Protein 3DEP (pdb70)

Structure (mmCIF, N/CA/C/O backbone):
data_3DEP
#
_entry.id   3DEP
#
_cell.length_a   66.473
_cell.length_b   66.473
_cell.length_c   219.703
_cell.angle_alpha   90.000
_cell.angle_beta   90.000
_cell.angle_gamma   120.000
#
_symmetry.space_group_name_H-M   'P 61 2 2'
#
loop_
_entity.id
_entity.type
_entity.pdbx_description
1 polymer 'Signal recognition particle 43 kDa protein'
2 polymer YPGGSFDPLGLA
3 non-polymer 'CHLORIDE ION'
4 water water
#
loop_
_atom_site.group_PDB
_atom_site.id
_atom_site.type_symbol
_atom_site.label_atom_id
_atom_site.label_alt_id
_atom_site.label_comp_id
_atom_site.label_asym_id
_atom_site.label_entity_id
_atom_site.label_seq_id
_atom_site.pdbx_PDB_ins_code
_atom_site.Cartn_x
_atom_site.Cartn_y
_atom_site.Cartn_z
_atom_site.occupancy
_atom_site.B_iso_or_equiv
_atom_site.auth_seq_id
_atom_site.auth_comp_id
_atom_site.auth_asym_id
_atom_site.auth_atom_id
_atom_site.pdbx_PDB_model_num
ATOM 1 N N . GLU A 1 1 ? -4.469 56.113 -8.281 1.00 80.58 85 GLU A N 1
ATOM 2 C CA . GLU A 1 1 ? -5.080 55.698 -9.591 1.00 80.62 85 GLU A CA 1
ATOM 3 C C . GLU A 1 1 ? -6.058 54.522 -9.471 1.00 79.76 85 GLU A C 1
ATOM 4 O O . GLU A 1 1 ? -6.690 54.147 -10.468 1.00 79.97 85 GLU A O 1
ATOM 10 N N . VAL A 1 2 ? -6.185 53.923 -8.287 1.00 78.38 86 VAL A N 1
ATOM 11 C CA . VAL A 1 2 ? -7.205 52.885 -8.145 1.00 77.29 86 VAL A CA 1
ATOM 12 C C . VAL A 1 2 ? -8.550 53.522 -7.879 1.00 76.41 86 VAL A C 1
ATOM 13 O O . VAL A 1 2 ? -8.777 54.107 -6.817 1.00 75.93 86 VAL A O 1
ATOM 17 N N . ASN A 1 3 ? -9.423 53.389 -8.874 1.00 75.65 87 ASN A N 1
ATOM 18 C CA . ASN A 1 3 ? -10.799 53.866 -8.817 1.00 75.04 87 ASN A CA 1
ATOM 19 C C . ASN A 1 3 ? -11.735 52.813 -8.200 1.00 74.20 87 ASN A C 1
ATOM 20 O O . ASN A 1 3 ? -12.274 53.033 -7.115 1.00 74.14 87 ASN A O 1
ATOM 25 N N . LYS A 1 4 ? -11.930 51.687 -8.890 1.00 73.43 88 LYS A N 1
ATOM 26 C CA . LYS A 1 4 ? -12.518 50.479 -8.271 1.00 72.36 88 LYS A CA 1
ATOM 27 C C . LYS A 1 4 ? -12.252 49.148 -8.987 1.00 71.67 88 LYS A C 1
ATOM 28 O O . LYS A 1 4 ? -11.811 49.094 -10.141 1.00 71.03 88 LYS A O 1
ATOM 34 N N . ILE A 1 5 ? -12.511 48.074 -8.244 1.00 71.43 89 ILE A N 1
ATOM 35 C CA . ILE A 1 5 ? -12.488 46.706 -8.756 1.00 70.63 89 ILE A CA 1
ATOM 36 C C . ILE A 1 5 ? -13.706 46.515 -9.628 1.00 69.91 89 ILE A C 1
ATOM 37 O O . ILE A 1 5 ? -14.823 46.667 -9.152 1.00 69.50 89 ILE A O 1
ATOM 42 N N . ILE A 1 6 ? -13.488 46.197 -10.896 1.00 69.58 90 ILE A N 1
ATOM 43 C CA . ILE A 1 6 ? -14.594 45.913 -11.806 1.00 69.91 90 ILE A CA 1
ATOM 44 C C . ILE A 1 6 ? -14.565 44.497 -12.384 1.00 69.66 90 ILE A C 1
ATOM 45 O O . ILE A 1 6 ? -15.107 44.243 -13.465 1.00 69.86 90 ILE A O 1
ATOM 50 N N . GLY A 1 7 ? -13.932 43.579 -11.664 1.00 69.46 91 GLY A N 1
ATOM 51 C CA . GLY A 1 7 ? -13.856 42.184 -12.089 1.00 69.06 91 GLY A CA 1
ATOM 52 C C . GLY A 1 7 ? -12.923 41.379 -11.210 1.00 68.67 91 GLY A C 1
ATOM 53 O O . GLY A 1 7 ? -12.134 41.948 -10.441 1.00 68.29 91 GLY A O 1
ATOM 54 N N . SER A 1 8 ? -13.021 40.054 -11.322 1.00 68.44 92 SER A N 1
ATOM 55 C CA . SER A 1 8 ? -12.131 39.141 -10.588 1.00 68.12 92 SER A CA 1
ATOM 56 C C . SER A 1 8 ? -11.939 37.787 -11.266 1.00 67.97 92 SER A C 1
ATOM 57 O O . SER A 1 8 ? -12.755 37.327 -12.062 1.00 67.67 92 SER A O 1
ATOM 60 N N . ARG A 1 9 ? -10.823 37.169 -10.943 1.00 68.16 93 ARG A N 1
ATOM 61 C CA . ARG A 1 9 ? -10.564 35.806 -11.332 1.00 68.90 93 ARG A CA 1
ATOM 62 C C . ARG A 1 9 ? -9.622 35.167 -10.303 1.00 69.87 93 ARG A C 1
ATOM 63 O O . ARG A 1 9 ? -8.913 35.868 -9.578 1.00 70.46 93 ARG A O 1
ATOM 71 N N . THR A 1 10 ? -9.628 33.842 -10.223 1.00 70.52 94 THR A N 1
ATOM 72 C CA . THR A 1 10 ? -8.744 33.126 -9.305 1.00 71.14 94 THR A CA 1
ATOM 73 C C . THR A 1 10 ? -7.380 32.942 -9.969 1.00 71.62 94 THR A C 1
ATOM 74 O O . THR A 1 10 ? -7.309 32.823 -11.189 1.00 71.43 94 THR A O 1
ATOM 78 N N . ALA A 1 11 ? -6.309 32.937 -9.174 1.00 72.62 95 ALA A N 1
ATOM 79 C CA . ALA A 1 11 ? -4.970 32.576 -9.669 1.00 73.78 95 ALA A CA 1
ATOM 80 C C . ALA A 1 11 ? -4.301 31.460 -8.816 1.00 74.66 95 ALA A C 1
ATOM 81 O O . ALA A 1 11 ? -4.569 31.321 -7.607 1.00 74.84 95 ALA A O 1
ATOM 83 N N . GLY A 1 12 ? -3.457 30.656 -9.466 1.00 75.35 96 GLY A N 1
ATOM 84 C CA . GLY A 1 12 ? -2.684 29.591 -8.808 1.00 75.87 96 GLY A CA 1
ATOM 85 C C . GLY A 1 12 ? -3.471 28.619 -7.930 1.00 76.37 96 GLY A C 1
ATOM 86 O O . GLY A 1 12 ? -3.637 27.429 -8.282 1.00 76.29 96 GLY A O 1
ATOM 87 N N . GLU A 1 13 ? -3.942 29.128 -6.784 1.00 75.94 97 GLU A N 1
ATOM 88 C CA . GLU A 1 13 ? -4.556 28.309 -5.756 1.00 75.82 97 GLU A CA 1
ATOM 89 C C . GLU A 1 13 ? -4.838 29.149 -4.527 1.00 75.20 97 GLU A C 1
ATOM 90 O O . GLU A 1 13 ? -3.899 29.593 -3.855 1.00 75.58 97 GLU A O 1
ATOM 96 N N . GLY A 1 14 ? -6.121 29.355 -4.221 1.00 74.29 98 GLY A N 1
ATOM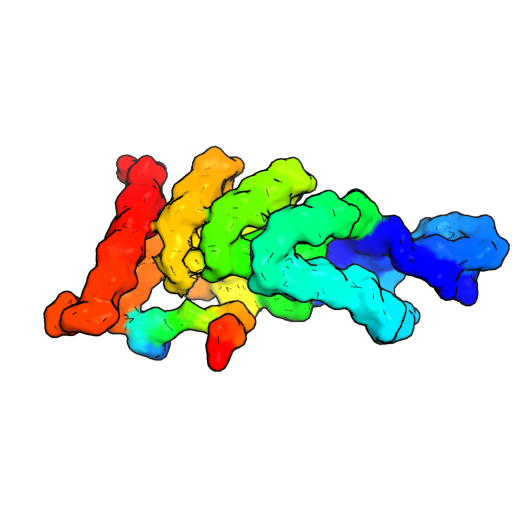 97 C CA . GLY A 1 14 ? -6.546 30.092 -3.013 1.00 72.83 98 GLY A CA 1
ATOM 98 C C . GLY A 1 14 ? -6.173 31.565 -3.013 1.00 71.91 98 GLY A C 1
ATOM 99 O O . GLY A 1 14 ? -6.036 32.184 -1.949 1.00 71.28 98 GLY A O 1
ATOM 100 N N . ALA A 1 15 ? -6.028 32.115 -4.220 1.00 71.14 99 ALA A N 1
ATOM 101 C CA . ALA A 1 15 ? -5.456 33.445 -4.437 1.00 70.59 99 ALA A CA 1
ATOM 102 C C . ALA A 1 15 ? -6.184 34.228 -5.548 1.00 70.17 99 ALA A C 1
ATOM 103 O O . ALA A 1 15 ? -6.152 33.840 -6.744 1.00 69.97 99 ALA A O 1
ATOM 105 N N . MET A 1 16 ? -6.826 35.331 -5.159 1.00 68.83 100 MET A N 1
ATOM 106 C CA . MET A 1 16 ? -7.595 36.114 -6.123 1.00 67.54 100 MET A CA 1
ATOM 107 C C . MET A 1 16 ? -6.722 37.098 -6.905 1.00 67.04 100 MET A C 1
ATOM 108 O O . MET A 1 16 ? -5.646 37.489 -6.461 1.00 66.87 100 MET A O 1
ATOM 113 N N . GLU A 1 17 ? -7.219 37.489 -8.074 1.00 66.40 101 GLU A N 1
ATOM 114 C CA . GLU A 1 17 ? -6.592 38.479 -8.934 1.00 65.85 101 GLU A CA 1
ATOM 115 C C . GLU A 1 17 ? -7.716 39.389 -9.496 1.00 65.91 101 GLU A C 1
ATOM 116 O O . GLU A 1 17 ? -8.711 38.900 -10.034 1.00 65.90 101 GLU A O 1
ATOM 122 N N . TYR A 1 18 ? -7.578 40.706 -9.360 1.00 65.83 102 TYR A N 1
ATOM 123 C CA . TYR A 1 18 ? -8.692 41.590 -9.704 1.00 65.60 102 TYR A CA 1
ATOM 124 C C . TYR A 1 18 ? -8.456 42.516 -10.879 1.00 65.94 102 TYR A C 1
ATOM 125 O O . TYR A 1 18 ? -7.342 42.977 -11.116 1.00 65.53 102 TYR A O 1
ATOM 134 N N . LEU A 1 19 ? -9.541 42.779 -11.599 1.00 66.91 103 LEU A N 1
ATOM 135 C CA . LEU A 1 19 ? -9.548 43.715 -12.717 1.00 68.19 103 LEU A CA 1
ATOM 136 C C . LEU A 1 19 ? -9.769 45.153 -12.226 1.00 68.90 103 LEU A C 1
ATOM 137 O O . LEU A 1 19 ? -10.752 45.467 -11.540 1.00 68.79 103 LEU A O 1
ATOM 142 N N . ILE A 1 20 ? -8.839 46.017 -12.596 1.00 69.95 104 ILE A N 1
ATOM 143 C CA . ILE A 1 20 ? -8.808 47.375 -12.081 1.00 71.31 104 ILE A CA 1
ATOM 144 C C . ILE A 1 20 ? -9.280 48.419 -13.097 1.00 71.98 104 ILE A C 1
ATOM 145 O O . ILE A 1 20 ? -8.750 48.498 -14.212 1.00 71.94 104 ILE A O 1
ATOM 150 N N . GLU A 1 21 ? -10.306 49.174 -12.703 1.00 72.94 105 GLU A N 1
ATOM 151 C CA . GLU A 1 21 ? -10.649 50.428 -13.366 1.00 74.30 105 GLU A CA 1
ATOM 152 C C . GLU A 1 21 ? -9.854 51.575 -12.727 1.00 74.92 105 GLU A C 1
ATOM 153 O O . GLU A 1 21 ? -10.021 51.886 -11.530 1.00 74.47 105 GLU A O 1
ATOM 159 N N . TRP A 1 22 ? -8.979 52.187 -13.525 1.00 75.97 106 TRP A N 1
ATOM 160 C CA . TRP A 1 22 ? -8.274 53.395 -13.095 1.00 77.19 106 TRP A CA 1
ATOM 161 C C . TRP A 1 22 ? -9.099 54.653 -13.374 1.00 77.98 106 TRP A C 1
ATOM 162 O O . TRP A 1 22 ? -9.799 54.734 -14.397 1.00 77.88 106 TRP A O 1
ATOM 173 N N . LYS A 1 23 ? -9.016 55.621 -12.456 1.00 79.16 107 LYS A N 1
ATOM 174 C CA . LYS A 1 23 ? -9.678 56.943 -12.619 1.00 80.11 107 LYS A CA 1
ATOM 175 C C . LYS A 1 23 ? -8.987 57.802 -13.682 1.00 80.80 107 LYS A C 1
ATOM 176 O O . LYS A 1 23 ? -9.639 58.297 -14.613 1.00 80.71 107 LYS A O 1
ATOM 182 N N . ASP A 1 24 ? -7.666 57.940 -13.539 1.00 81.77 108 ASP A N 1
ATOM 183 C CA . ASP A 1 24 ? -6.832 58.777 -14.408 1.00 82.97 108 ASP A CA 1
ATOM 184 C C . ASP A 1 24 ? -7.007 58.483 -15.907 1.00 82.98 108 ASP A C 1
ATOM 185 O O . ASP A 1 24 ? -6.585 59.281 -16.753 1.00 83.17 108 ASP A O 1
ATOM 190 N N . GLY A 1 25 ? -7.634 57.347 -16.231 1.00 82.74 109 GLY A N 1
ATOM 191 C CA . GLY A 1 25 ? -8.181 57.133 -17.576 1.00 82.09 109 GLY A CA 1
ATOM 192 C C . GLY A 1 25 ? -7.498 56.153 -18.511 1.00 81.60 109 GLY A C 1
ATOM 193 O O . GLY A 1 25 ? -7.847 56.107 -19.700 1.00 81.54 109 GLY A O 1
ATOM 194 N N . HIS A 1 26 ? -6.551 55.359 -17.986 1.00 81.08 110 HIS A N 1
ATOM 195 C CA . HIS A 1 26 ? -5.789 54.370 -18.799 1.00 80.26 110 HIS A CA 1
ATOM 196 C C . HIS A 1 26 ? -6.606 53.097 -19.096 1.00 78.90 110 HIS A C 1
ATOM 197 O O . HIS A 1 26 ? -7.847 53.103 -19.018 1.00 78.96 110 HIS A O 1
ATOM 204 N N . SER A 1 27 ? -5.920 52.007 -19.441 1.00 76.88 111 SER A N 1
ATOM 205 C CA . SER A 1 27 ? -6.610 50.729 -19.638 1.00 74.83 111 SER A CA 1
ATOM 206 C C . SER A 1 27 ? -6.845 50.015 -18.288 1.00 72.94 111 SER A C 1
ATOM 207 O O . SER A 1 27 ? -6.115 50.243 -17.317 1.00 72.34 111 SER A O 1
ATOM 210 N N . PRO A 1 28 ? -7.914 49.209 -18.201 1.00 71.07 112 PRO A N 1
ATOM 211 C CA . PRO A 1 28 ? -8.078 48.288 -17.060 1.00 69.64 112 PRO A CA 1
ATOM 212 C C . PRO A 1 28 ? -6.968 47.195 -16.937 1.00 68.20 112 PRO A C 1
ATOM 213 O O . PRO A 1 28 ? -6.639 46.524 -17.918 1.00 67.27 112 PRO A O 1
ATOM 217 N N . SER A 1 29 ? -6.404 47.046 -15.734 1.00 66.38 113 SER A N 1
ATOM 218 C CA . SER A 1 29 ? -5.406 46.009 -15.438 1.00 64.84 113 SER A CA 1
ATOM 219 C C . SER A 1 29 ? -5.939 44.820 -14.585 1.00 63.47 113 SER A C 1
ATOM 220 O O . SER A 1 29 ? -7.005 44.893 -13.980 1.00 63.40 113 SER A O 1
ATOM 223 N N . TRP A 1 30 ? -5.177 43.728 -14.535 1.00 61.40 114 TRP A N 1
ATOM 224 C CA . TRP A 1 30 ? -5.391 42.685 -13.540 1.00 59.41 114 TRP A CA 1
ATOM 225 C C . TRP A 1 30 ? -4.324 42.848 -12.463 1.00 59.92 114 TRP A C 1
ATOM 226 O O . TRP A 1 30 ? -3.157 43.025 -12.787 1.00 60.26 114 TRP A O 1
ATOM 237 N N . VAL A 1 31 ? -4.698 42.833 -11.185 1.00 60.32 115 VAL A N 1
ATOM 238 C CA . VAL A 1 31 ? -3.668 42.792 -10.131 1.00 60.78 115 VAL A CA 1
ATOM 239 C C . VAL A 1 31 ? -3.933 41.773 -9.022 1.00 60.64 115 VAL A C 1
ATOM 240 O O . VAL A 1 31 ? -5.077 41.601 -8.580 1.00 60.73 115 VAL A O 1
ATOM 244 N N . PRO A 1 32 ? -2.868 41.087 -8.595 1.00 60.44 116 PRO A N 1
ATOM 245 C CA . PRO A 1 32 ? -2.772 40.331 -7.368 1.00 60.52 116 PRO A CA 1
ATOM 246 C C . PRO A 1 32 ? -3.476 41.042 -6.229 1.00 60.64 116 PRO A C 1
ATOM 247 O O . PRO A 1 32 ? -3.179 42.201 -5.943 1.00 60.85 116 PRO A O 1
ATOM 251 N N . SER A 1 33 ? -4.377 40.327 -5.570 1.00 60.45 117 SER A N 1
ATOM 252 C CA . SER A 1 33 ? -5.210 40.890 -4.537 1.00 60.85 117 SER A CA 1
ATOM 253 C C . SER A 1 33 ? -4.397 41.617 -3.462 1.00 61.11 117 SER A C 1
ATOM 254 O O . SER A 1 33 ? -4.865 42.588 -2.849 1.00 61.00 117 SER A O 1
ATOM 257 N N . SER A 1 34 ? -3.178 41.155 -3.228 1.00 61.44 118 SER A N 1
ATOM 258 C CA . SER A 1 34 ? -2.392 41.728 -2.150 1.00 61.96 118 SER A CA 1
ATOM 259 C C . SER A 1 34 ? -1.796 43.088 -2.544 1.00 62.48 118 SER A C 1
ATOM 260 O O . SER A 1 34 ? -1.304 43.807 -1.668 1.00 62.52 118 SER A O 1
ATOM 263 N N . TYR A 1 35 ? -1.836 43.437 -3.842 1.00 62.89 119 TYR A N 1
ATOM 264 C CA . TYR A 1 35 ? -1.305 44.739 -4.314 1.00 63.33 119 TYR A CA 1
ATOM 265 C C . TYR A 1 35 ? -2.196 45.913 -3.934 1.00 64.44 119 TYR A C 1
ATOM 266 O O . TYR A 1 35 ? -1.731 47.058 -3.835 1.00 64.40 119 TYR A O 1
ATOM 275 N N . ILE A 1 36 ? -3.472 45.639 -3.710 1.00 65.35 120 ILE A N 1
ATOM 276 C CA . ILE A 1 36 ? -4.385 46.731 -3.455 1.00 66.68 120 ILE A CA 1
ATOM 277 C C . ILE A 1 36 ? -4.840 46.754 -2.011 1.00 67.69 120 ILE A C 1
ATOM 278 O O . ILE A 1 36 ? -4.618 45.796 -1.284 1.00 68.36 120 ILE A O 1
ATOM 283 N N . ALA A 1 37 ? -5.423 47.860 -1.571 1.00 68.77 121 ALA A N 1
ATOM 284 C CA . ALA A 1 37 ? -5.688 48.015 -0.147 1.00 69.51 121 ALA A CA 1
ATOM 285 C C . ALA A 1 37 ? -6.755 47.033 0.340 1.00 69.74 121 ALA A C 1
ATOM 286 O O . ALA A 1 37 ? -7.728 46.744 -0.364 1.00 69.88 121 ALA A O 1
ATOM 288 N N . ALA A 1 38 ? -6.540 46.529 1.551 1.00 70.00 122 ALA A N 1
ATOM 289 C CA . ALA A 1 38 ? -7.362 45.489 2.149 1.00 70.36 122 ALA A CA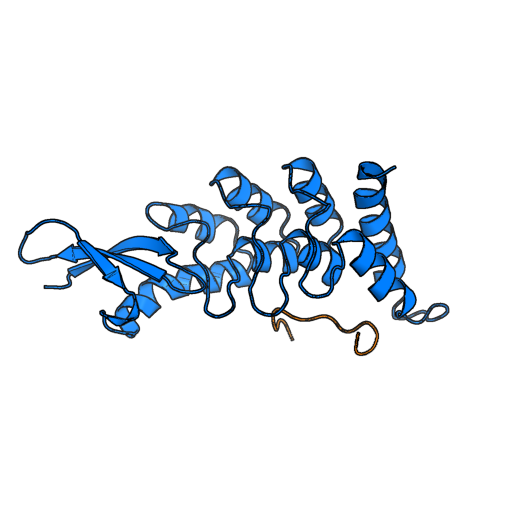 1
ATOM 290 C C . ALA A 1 38 ? -8.849 45.805 2.151 1.00 70.86 122 ALA A C 1
ATOM 291 O O . ALA A 1 38 ? -9.658 44.955 1.785 1.00 70.95 122 ALA A O 1
ATOM 293 N N . ASP A 1 39 ? -9.204 47.022 2.562 1.00 71.55 123 ASP A N 1
ATOM 294 C CA . ASP A 1 39 ? -10.614 47.405 2.715 1.00 72.18 123 ASP A CA 1
ATOM 295 C C . ASP A 1 39 ? -11.315 47.661 1.391 1.00 71.86 123 ASP A C 1
ATOM 296 O O . ASP A 1 39 ? -12.540 47.724 1.342 1.00 71.84 123 ASP A O 1
ATOM 301 N N . VAL A 1 40 ? -10.528 47.784 0.325 1.00 71.95 124 VAL A N 1
ATOM 302 C CA . VAL A 1 40 ? -11.064 47.868 -1.029 1.00 72.19 124 VAL A CA 1
ATOM 303 C C . VAL A 1 40 ? -11.529 46.457 -1.372 1.00 72.14 124 VAL A C 1
ATOM 304 O O . VAL A 1 40 ? -12.713 46.218 -1.671 1.00 72.58 124 VAL A O 1
ATOM 308 N N . VAL A 1 41 ? -10.573 45.531 -1.303 1.00 71.66 125 VAL A N 1
ATOM 309 C CA . VAL A 1 41 ? -10.808 44.107 -1.517 1.00 71.10 125 VAL A CA 1
ATOM 310 C C . VAL A 1 41 ? -11.999 43.607 -0.683 1.00 70.89 125 VAL A C 1
ATOM 311 O O . VAL A 1 41 ? -12.881 42.920 -1.204 1.00 70.89 125 VAL A O 1
ATOM 315 N N . SER A 1 42 ? -12.015 43.982 0.597 1.00 70.57 126 SER A N 1
ATOM 316 C CA . SER A 1 42 ? -13.020 43.542 1.543 1.00 70.51 126 SER A CA 1
ATOM 317 C C . SER A 1 42 ? -14.428 43.935 1.084 1.00 71.07 126 SER A C 1
ATOM 318 O O . SER A 1 42 ? -15.309 43.075 0.966 1.00 72.07 126 SER A O 1
ATOM 321 N N . GLU A 1 43 ? -14.639 45.217 0.789 1.00 70.42 127 GLU A N 1
ATOM 322 C CA . GLU A 1 43 ? -15.959 45.695 0.352 1.00 69.71 127 GLU A CA 1
ATOM 323 C C . GLU A 1 43 ? -16.412 45.018 -0.946 1.00 68.01 127 GLU A C 1
ATOM 324 O O . GLU A 1 43 ? -17.621 44.979 -1.248 1.00 67.85 127 GLU A O 1
ATOM 330 N N . TYR A 1 44 ? -15.455 44.487 -1.706 1.00 65.48 128 TYR A N 1
ATOM 331 C CA . TYR A 1 44 ? -15.805 43.770 -2.926 1.00 63.75 128 TYR A CA 1
ATOM 332 C C . TYR A 1 44 ? -16.219 42.313 -2.639 1.00 63.77 128 TYR A C 1
ATOM 333 O O . TYR A 1 44 ? -17.203 41.805 -3.223 1.00 63.59 128 TYR A O 1
ATOM 342 N N . GLU A 1 45 ? -15.482 41.652 -1.741 1.00 63.11 129 GLU A N 1
ATOM 343 C CA . GLU A 1 45 ? -15.683 40.221 -1.482 1.00 62.46 129 GLU A CA 1
ATOM 344 C C . GLU A 1 45 ? -16.788 40.009 -0.475 1.00 62.52 129 GLU A C 1
ATOM 345 O O . GLU A 1 45 ? -17.625 39.130 -0.640 1.00 62.64 129 GLU A O 1
ATOM 351 N N . THR A 1 46 ? -16.781 40.820 0.575 1.00 62.54 130 THR A N 1
ATOM 352 C CA . THR A 1 46 ? -17.702 40.656 1.694 1.00 62.40 130 THR A CA 1
ATOM 353 C C . THR A 1 46 ? -19.160 40.401 1.285 1.00 63.09 130 THR A C 1
ATOM 354 O O . THR A 1 46 ? -19.824 39.550 1.880 1.00 63.41 130 THR A O 1
ATOM 358 N N . PRO A 1 47 ? -19.675 41.118 0.275 1.00 63.29 131 PRO A N 1
ATOM 359 C CA . PRO A 1 47 ? -21.048 40.743 -0.034 1.00 63.76 131 PRO A CA 1
ATOM 360 C C . PRO A 1 47 ? -21.172 39.279 -0.456 1.00 64.06 131 PRO A C 1
ATOM 361 O O . PRO A 1 47 ? -22.080 38.598 0.018 1.00 64.86 131 PRO A O 1
ATOM 365 N N . TRP A 1 48 ? -20.243 38.800 -1.288 1.00 64.08 132 TRP A N 1
ATOM 366 C CA . TRP A 1 48 ? -20.255 37.436 -1.853 1.00 63.98 132 TRP A CA 1
ATOM 367 C C . TRP A 1 48 ? -20.191 36.368 -0.751 1.00 64.45 132 TRP A C 1
ATOM 368 O O . TRP A 1 48 ? -21.078 35.513 -0.650 1.00 64.86 132 TRP A O 1
ATOM 379 N N . TRP A 1 49 ? -19.178 36.444 0.099 1.00 64.84 133 TRP A N 1
ATOM 380 C CA . TRP A 1 49 ? -19.042 35.482 1.183 1.00 65.65 133 TRP A CA 1
ATOM 381 C C . TRP A 1 49 ? -20.115 35.572 2.277 1.00 66.21 133 TRP A C 1
ATOM 382 O O . TRP A 1 49 ? -20.385 34.587 2.963 1.00 66.65 133 TRP A O 1
ATOM 393 N N . THR A 1 50 ? -20.735 36.741 2.425 1.00 66.79 134 THR A N 1
ATOM 394 C CA . THR A 1 50 ? -21.937 36.877 3.255 1.00 67.09 134 THR A CA 1
ATOM 395 C C . THR A 1 50 ? -23.087 36.061 2.632 1.00 67.90 134 THR A C 1
ATOM 396 O O . THR A 1 50 ? -23.676 35.206 3.304 1.00 67.82 134 THR A O 1
ATOM 400 N N . ALA A 1 51 ? -23.378 36.319 1.349 1.00 68.32 135 ALA A N 1
ATOM 401 C CA . ALA A 1 51 ? -24.526 35.732 0.665 1.00 68.68 135 ALA A CA 1
ATOM 402 C C . ALA A 1 51 ? -24.394 34.209 0.615 1.00 69.03 135 ALA A C 1
ATOM 403 O O . ALA A 1 51 ? -25.372 33.468 0.821 1.00 68.33 135 ALA A O 1
ATOM 405 N N . ALA A 1 52 ? -23.163 33.766 0.347 1.00 69.67 136 ALA A N 1
ATOM 406 C CA . ALA A 1 52 ? -22.815 32.349 0.257 1.00 70.16 136 ALA A CA 1
ATOM 407 C C . ALA A 1 52 ? -23.222 31.607 1.541 1.00 70.63 136 ALA A C 1
ATOM 408 O O . ALA A 1 52 ? -23.843 30.546 1.481 1.00 70.42 136 ALA A O 1
ATOM 410 N N . ARG A 1 53 ? -22.884 32.195 2.687 1.00 71.42 137 ARG A N 1
ATOM 411 C CA . ARG A 1 53 ? -23.232 31.656 3.993 1.00 72.21 137 ARG A CA 1
ATOM 412 C C . ARG A 1 53 ? -24.727 31.703 4.301 1.00 72.77 137 ARG A C 1
ATOM 413 O O . ARG A 1 53 ? -25.277 30.751 4.833 1.00 73.29 137 ARG A O 1
ATOM 421 N N . LYS A 1 54 ? -25.401 32.789 3.962 1.00 73.44 138 LYS A N 1
ATOM 422 C CA . LYS A 1 54 ? -26.836 32.848 4.195 1.00 74.01 138 LYS A CA 1
ATOM 423 C C . LYS A 1 54 ? -27.596 32.073 3.116 1.00 73.71 138 LYS A C 1
ATOM 424 O O . LYS A 1 54 ? -28.839 32.023 3.123 1.00 74.08 138 LYS A O 1
ATOM 430 N N . ALA A 1 55 ? -26.846 31.444 2.211 1.00 73.29 139 ALA A N 1
ATOM 431 C CA . ALA A 1 55 ? -27.419 30.772 1.042 1.00 72.99 139 ALA A CA 1
ATOM 432 C C . ALA A 1 55 ? -28.564 31.612 0.487 1.00 73.00 139 ALA A C 1
ATOM 433 O O . ALA A 1 55 ? -29.688 31.138 0.345 1.00 72.76 139 ALA A O 1
ATOM 435 N N . ASP A 1 56 ? -28.251 32.877 0.214 1.00 73.13 140 ASP A N 1
ATOM 436 C CA . ASP A 1 56 ? -29.185 33.843 -0.332 1.00 73.43 140 ASP A CA 1
ATOM 437 C C . ASP A 1 56 ? -29.231 33.753 -1.849 1.00 73.53 140 ASP A C 1
ATOM 438 O O . ASP A 1 56 ? -28.342 34.243 -2.540 1.00 73.19 140 ASP A O 1
ATOM 443 N N . GLU A 1 57 ? -30.298 33.152 -2.354 1.00 74.00 141 GLU A N 1
ATOM 444 C CA . GLU A 1 57 ? -30.507 32.977 -3.789 1.00 74.87 141 GLU A CA 1
ATOM 445 C C . GLU A 1 57 ? -30.308 34.210 -4.686 1.00 74.74 141 GLU A C 1
ATOM 446 O O . GLU A 1 57 ? -29.600 34.134 -5.685 1.00 74.69 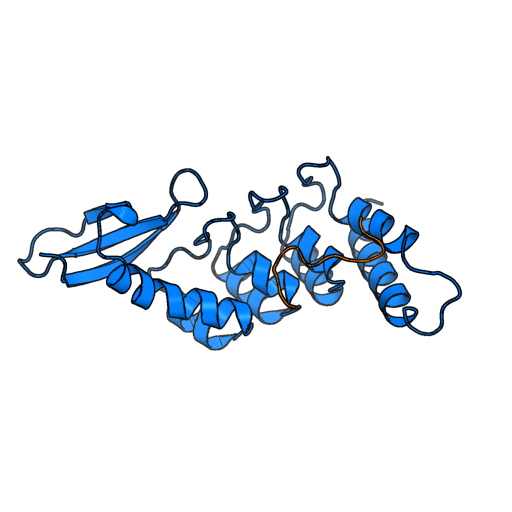141 GLU A O 1
ATOM 452 N N . GLN A 1 58 ? -30.955 35.327 -4.360 1.00 74.81 142 GLN A N 1
ATOM 453 C CA . GLN A 1 58 ? -30.971 36.459 -5.299 1.00 74.89 142 GLN A CA 1
ATOM 454 C C . GLN A 1 58 ? -29.780 37.411 -5.178 1.00 73.98 142 GLN A C 1
ATOM 455 O O . GLN A 1 58 ? -29.396 38.018 -6.176 1.00 73.98 142 GLN A O 1
ATOM 461 N N . ALA A 1 59 ? -29.218 37.556 -3.974 1.00 73.07 143 ALA A N 1
A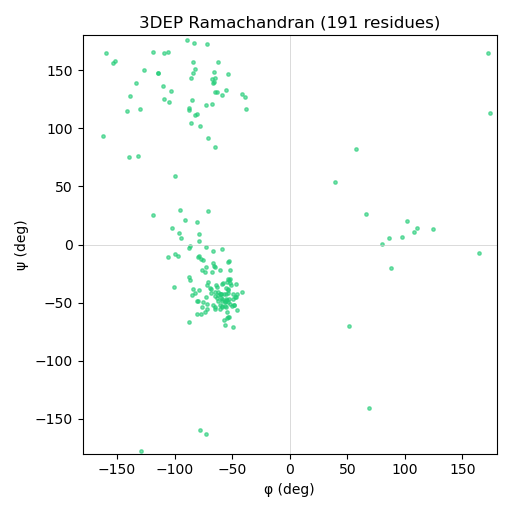TOM 462 C CA . ALA A 1 59 ? -27.999 38.345 -3.792 1.00 72.31 143 ALA A CA 1
ATOM 463 C C . ALA A 1 59 ? -26.962 37.805 -4.756 1.00 72.24 143 ALA A C 1
ATOM 464 O O . ALA A 1 59 ? -26.531 38.501 -5.684 1.00 72.48 143 ALA A O 1
ATOM 466 N N . LEU A 1 60 ? -26.614 36.533 -4.558 1.00 71.99 144 LEU A N 1
ATOM 467 C CA . LEU A 1 60 ? -25.726 35.800 -5.447 1.00 71.55 144 LEU A CA 1
ATOM 468 C C . LEU A 1 60 ? -26.013 36.096 -6.911 1.00 71.57 144 LEU A C 1
ATOM 469 O O . LEU A 1 60 ? -25.092 36.249 -7.709 1.00 71.08 144 LEU A O 1
ATOM 474 N N . SER A 1 61 ? -27.296 36.176 -7.246 1.00 72.25 145 SER A N 1
ATOM 475 C CA . SER A 1 61 ? -27.750 36.385 -8.627 1.00 73.12 145 SER A CA 1
ATOM 476 C C . SER A 1 61 ? -27.251 37.687 -9.263 1.00 73.41 145 SER A C 1
ATOM 477 O O . SER A 1 61 ? -26.839 37.687 -10.428 1.00 73.09 145 SER A O 1
ATOM 480 N N . GLN A 1 62 ? -27.283 38.779 -8.494 1.00 73.89 146 GLN A N 1
ATOM 481 C CA . GLN A 1 62 ? -26.881 40.091 -9.012 1.00 74.66 146 GLN A CA 1
ATOM 482 C C . GLN A 1 62 ? -25.394 40.341 -8.864 1.00 74.69 146 GLN A C 1
ATOM 483 O O . GLN A 1 62 ? -24.802 41.098 -9.665 1.00 75.14 146 GLN A O 1
ATOM 489 N N . LEU A 1 63 ? -24.800 39.709 -7.849 1.00 74.04 147 LEU A N 1
ATOM 490 C CA . LEU A 1 63 ? -23.362 39.791 -7.609 1.00 73.31 147 LEU A CA 1
ATOM 491 C C . LEU A 1 63 ? -22.554 38.999 -8.623 1.00 73.11 147 LEU A C 1
ATOM 492 O O . LEU A 1 63 ? -21.324 38.985 -8.587 1.00 73.05 147 LEU A O 1
ATOM 497 N N . LEU A 1 64 ? -23.237 38.333 -9.534 1.00 73.22 148 LEU A N 1
ATOM 498 C CA . LEU A 1 64 ? -22.537 37.428 -10.413 1.00 73.69 148 LEU A CA 1
ATOM 499 C C . LEU A 1 64 ? -21.675 38.130 -11.438 1.00 74.27 148 LEU A C 1
ATOM 500 O O . LEU A 1 64 ? -20.614 37.605 -11.788 1.00 74.34 148 LEU A O 1
ATOM 505 N N . GLU A 1 65 ? -22.105 39.319 -11.884 1.00 74.95 149 GLU A N 1
ATOM 506 C CA . GLU A 1 65 ? -21.803 39.759 -13.260 1.00 75.23 149 GLU A CA 1
ATOM 507 C C . GLU A 1 65 ? -20.340 39.646 -13.734 1.00 75.01 149 GLU A C 1
ATOM 508 O O . GLU A 1 65 ? -20.029 38.780 -14.568 1.00 75.14 149 GLU A O 1
ATOM 514 N N . ASP A 1 66 ? -19.451 40.495 -13.213 1.00 74.55 150 ASP A N 1
ATOM 515 C CA . ASP A 1 66 ? -18.057 40.519 -13.713 1.00 74.23 150 ASP A CA 1
ATOM 516 C C . ASP A 1 66 ? -17.086 39.737 -12.817 1.00 73.67 150 ASP A C 1
ATOM 517 O O . ASP A 1 66 ? -15.905 39.502 -13.173 1.00 73.85 150 ASP A O 1
ATOM 522 N N . ARG A 1 67 ? -17.634 39.336 -11.667 1.00 72.46 151 ARG A N 1
ATOM 523 C CA . ARG A 1 67 ? -17.041 38.403 -10.715 1.00 70.95 151 ARG A CA 1
ATOM 524 C C . ARG A 1 67 ? -16.907 36.974 -11.240 1.00 69.95 151 ARG A C 1
ATOM 525 O O . ARG A 1 67 ? -17.817 36.464 -11.888 1.00 69.84 151 ARG A O 1
ATOM 533 N N . ASP A 1 68 ? -15.768 36.350 -10.926 1.00 68.94 152 ASP A N 1
ATOM 534 C CA . ASP A 1 68 ? -15.490 34.917 -11.112 1.00 67.87 152 ASP A CA 1
ATOM 535 C C . ASP A 1 68 ? -16.338 34.046 -10.188 1.00 67.07 152 ASP A C 1
ATOM 536 O O . ASP A 1 68 ? -16.218 34.133 -8.962 1.00 66.70 152 ASP A O 1
ATOM 541 N N . VAL A 1 69 ? -17.135 33.164 -10.786 1.00 66.16 153 VAL A N 1
ATOM 542 C CA . VAL A 1 69 ? -18.146 32.402 -10.048 1.00 65.26 153 VAL A CA 1
ATOM 543 C C . VAL A 1 69 ? -17.492 31.477 -9.028 1.00 64.45 153 VAL A C 1
ATOM 544 O O . VAL A 1 69 ? -18.000 31.306 -7.933 1.00 64.13 153 VAL A O 1
ATOM 548 N N . ASP A 1 70 ? -16.323 30.950 -9.379 1.00 63.92 154 ASP A N 1
ATOM 549 C CA . ASP A 1 70 ? -15.539 30.123 -8.474 1.00 63.27 154 ASP A CA 1
ATOM 550 C C . ASP A 1 70 ? -14.462 30.873 -7.712 1.00 62.51 154 ASP A C 1
ATOM 551 O O . ASP A 1 70 ? -13.437 30.315 -7.357 1.00 62.34 154 ASP A O 1
ATOM 556 N N . ALA A 1 71 ? -14.708 32.144 -7.455 1.00 62.00 155 ALA A N 1
ATOM 557 C CA . ALA A 1 71 ? -13.916 32.887 -6.502 1.00 61.59 155 ALA A CA 1
ATOM 558 C C . ALA A 1 71 ? -13.635 31.998 -5.274 1.00 61.22 155 ALA A C 1
ATOM 559 O O . ALA A 1 71 ? -14.553 31.414 -4.711 1.00 61.15 155 ALA A O 1
ATOM 561 N N . VAL A 1 72 ? -12.368 31.899 -4.874 1.00 60.85 156 VAL A N 1
ATOM 562 C CA . VAL A 1 72 ? -11.958 31.033 -3.759 1.00 60.53 156 VAL A CA 1
ATOM 563 C C . VAL A 1 72 ? -11.516 31.821 -2.540 1.00 60.10 156 VAL A C 1
ATOM 564 O O . VAL A 1 72 ? -10.781 32.770 -2.673 1.00 60.71 156 VAL A O 1
ATOM 568 N N . ASP A 1 73 ? -11.936 31.423 -1.349 1.00 59.98 157 ASP A N 1
ATOM 569 C CA . ASP A 1 73 ? -11.330 31.974 -0.130 1.00 59.60 157 ASP A CA 1
ATOM 570 C C . ASP A 1 73 ? -9.920 31.431 0.094 1.00 60.08 157 ASP A C 1
ATOM 571 O O . ASP A 1 73 ? -9.292 30.875 -0.821 1.00 59.88 157 ASP A O 1
ATOM 576 N N . GLU A 1 74 ? -9.445 31.587 1.324 1.00 60.55 158 GLU A N 1
ATOM 577 C CA . GLU A 1 74 ? -8.084 31.253 1.701 1.00 61.70 158 GLU A CA 1
ATOM 578 C C . GLU A 1 74 ? -7.873 29.750 1.857 1.00 61.97 158 GLU A C 1
ATOM 579 O O . GLU A 1 74 ? -6.734 29.260 1.788 1.00 62.42 158 GLU A O 1
ATOM 585 N N . ASN A 1 75 ? -8.970 29.025 2.076 1.00 61.68 159 ASN A N 1
ATOM 586 C CA . ASN A 1 75 ? -8.935 27.585 2.179 1.00 61.01 159 ASN A CA 1
ATOM 587 C C . ASN A 1 75 ? -9.418 26.918 0.911 1.00 60.95 159 ASN A C 1
ATOM 588 O O . ASN A 1 75 ? -9.684 25.719 0.885 1.00 62.12 159 ASN A O 1
ATOM 593 N N . GLY A 1 76 ? -9.509 27.674 -0.164 1.00 60.29 160 GLY A N 1
ATOM 594 C CA . GLY A 1 76 ? -9.774 27.055 -1.453 1.00 59.34 160 GLY A CA 1
ATOM 595 C C . GLY A 1 76 ? -11.229 26.716 -1.707 1.00 58.44 160 GLY A C 1
ATOM 596 O O . GLY A 1 76 ? -11.551 26.197 -2.787 1.00 58.41 160 GLY A O 1
ATOM 597 N N . ARG A 1 77 ? -12.101 27.019 -0.738 1.00 57.20 161 ARG A N 1
ATOM 598 C CA . ARG A 1 77 ? -13.558 26.920 -0.928 1.00 56.33 161 ARG A CA 1
ATOM 599 C C . ARG A 1 77 ? -14.093 27.917 -1.959 1.00 55.58 161 AR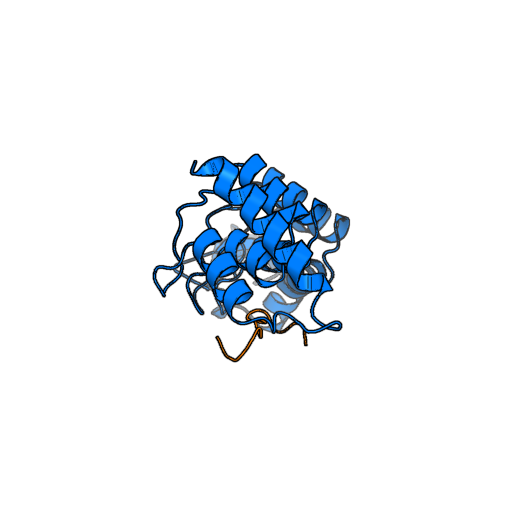G A C 1
ATOM 600 O O . ARG A 1 77 ? -13.559 29.004 -2.091 1.00 55.95 161 ARG A O 1
ATOM 608 N N . THR A 1 78 ? -15.147 27.550 -2.678 1.00 54.42 162 THR A N 1
ATOM 609 C CA . THR A 1 78 ? -15.906 28.513 -3.456 1.00 53.40 162 THR A CA 1
ATOM 610 C C . THR A 1 78 ? -17.324 28.537 -2.923 1.00 53.60 162 THR A C 1
ATOM 611 O O . THR A 1 78 ? -17.761 27.619 -2.219 1.00 54.29 162 THR A O 1
ATOM 615 N N . ALA A 1 79 ? -18.084 29.550 -3.305 1.00 53.16 163 ALA A N 1
ATOM 616 C CA . ALA A 1 79 ? -19.484 29.620 -2.893 1.00 52.87 163 ALA A CA 1
ATOM 617 C C . ALA A 1 79 ? -20.299 28.346 -3.191 1.00 52.83 163 ALA A C 1
ATOM 618 O O . ALA A 1 79 ? -21.352 28.114 -2.588 1.00 52.85 163 ALA A O 1
ATOM 620 N N . LEU A 1 80 ? -19.842 27.531 -4.131 1.00 52.67 164 LEU A N 1
ATOM 621 C CA . LEU A 1 80 ? -20.561 26.296 -4.398 1.00 52.50 164 LEU A CA 1
ATOM 622 C C . LEU A 1 80 ? -20.436 25.354 -3.215 1.00 52.86 164 LEU A C 1
ATOM 623 O O . LEU A 1 80 ? -21.400 24.681 -2.873 1.00 52.23 164 LEU A O 1
ATOM 628 N N . LEU A 1 81 ? -19.252 25.326 -2.594 1.00 53.56 165 LEU A N 1
ATOM 629 C CA . LEU A 1 81 ? -18.992 24.429 -1.443 1.00 53.89 165 LEU A CA 1
ATOM 630 C C . LEU A 1 81 ? -19.854 24.806 -0.233 1.00 55.18 165 LEU A C 1
ATOM 631 O O . LEU A 1 81 ? -20.616 23.976 0.275 1.00 55.52 165 LEU A O 1
ATOM 636 N N . PHE A 1 82 ? -19.768 26.067 0.198 1.00 56.54 166 PHE A N 1
ATOM 637 C CA . PHE A 1 82 ? -20.695 26.619 1.206 1.00 57.27 166 PHE A CA 1
ATOM 638 C C . PHE A 1 82 ? -22.181 26.336 0.965 1.00 58.06 166 PHE A C 1
ATOM 639 O O . PHE A 1 82 ? -22.894 25.960 1.895 1.00 58.43 166 PHE A O 1
ATOM 647 N N . VAL A 1 83 ? -22.665 26.504 -0.257 1.00 58.77 167 VAL A N 1
ATOM 648 C CA . VAL A 1 83 ? -24.105 26.344 -0.428 1.00 59.97 167 VAL A CA 1
ATOM 649 C C . VAL A 1 83 ? -24.549 24.878 -0.484 1.00 60.67 167 VAL A C 1
ATOM 650 O O . VAL A 1 83 ? -25.584 24.531 0.093 1.00 61.68 167 VAL A O 1
ATOM 654 N N . ALA A 1 84 ? -23.765 24.031 -1.145 1.00 61.32 168 ALA A N 1
ATOM 655 C CA . ALA A 1 84 ? -23.894 22.574 -1.010 1.00 62.06 168 ALA A CA 1
ATOM 656 C C . ALA A 1 84 ? -23.951 22.159 0.483 1.00 62.97 168 ALA A C 1
ATOM 657 O O . ALA A 1 84 ? -24.882 21.461 0.918 1.00 63.19 168 ALA A O 1
ATOM 659 N N . GLY A 1 85 ? -22.976 22.619 1.264 1.00 63.89 169 GLY A N 1
ATOM 660 C CA . GLY A 1 85 ? -22.980 22.438 2.720 1.00 64.99 169 GLY A CA 1
ATOM 661 C C . GLY A 1 85 ? -24.229 22.919 3.453 1.00 65.78 169 GLY A C 1
ATOM 662 O O . GLY A 1 85 ? -24.581 22.374 4.492 1.00 66.60 169 GLY A O 1
ATOM 663 N N . LEU A 1 86 ? -24.912 23.938 2.949 1.00 65.83 170 LEU A N 1
ATOM 664 C CA . LEU A 1 86 ? -26.090 24.397 3.670 1.00 66.19 170 LEU A CA 1
ATOM 665 C C . LEU A 1 86 ? -27.388 23.816 3.115 1.00 66.39 170 LEU A C 1
ATOM 666 O O . LEU A 1 86 ? -28.426 23.952 3.733 1.00 66.95 170 LEU A O 1
ATOM 671 N N . GLY A 1 87 ? -27.331 23.153 1.967 1.00 66.41 171 GLY A N 1
ATOM 672 C CA . GLY A 1 87 ? -28.471 22.394 1.498 1.00 66.15 171 GLY A CA 1
ATOM 673 C C . GLY A 1 87 ? -29.305 23.162 0.497 1.00 66.86 171 GLY A C 1
ATOM 674 O O . GLY A 1 87 ? -30.383 22.701 0.078 1.00 66.51 171 GLY A O 1
ATOM 675 N N . SER A 1 88 ? -28.823 24.332 0.090 1.00 66.95 172 SER A N 1
ATOM 676 C CA . SER A 1 88 ? -29.588 25.103 -0.872 1.00 67.63 172 SER A CA 1
ATOM 677 C C . SER A 1 88 ? -29.570 24.472 -2.239 1.00 68.00 172 SER A C 1
ATOM 678 O O . SER A 1 88 ? -28.688 24.725 -3.046 1.00 68.22 172 SER A O 1
ATOM 681 N N . ASP A 1 89 ? -30.563 23.635 -2.481 1.00 68.44 173 ASP A N 1
ATOM 682 C CA . ASP A 1 89 ? -30.807 23.107 -3.798 1.00 69.32 173 ASP A CA 1
ATOM 683 C C . ASP A 1 89 ? -30.753 24.235 -4.869 1.00 68.99 173 ASP A C 1
ATOM 684 O O . ASP A 1 89 ? -30.292 24.033 -6.003 1.00 68.66 173 ASP A O 1
ATOM 689 N N . LYS A 1 90 ? -31.198 25.422 -4.475 1.00 68.74 174 LYS A N 1
ATOM 690 C CA . LYS A 1 90 ? -31.367 26.540 -5.389 1.00 68.90 174 LYS A CA 1
ATOM 691 C C . LYS A 1 90 ? -30.038 27.199 -5.732 1.00 68.44 174 LYS A C 1
ATOM 692 O O . LYS A 1 90 ? -29.661 27.273 -6.909 1.00 68.74 174 LYS A O 1
ATOM 698 N N . CYS A 1 91 ? -29.353 27.692 -4.700 1.00 67.43 175 CYS A N 1
ATOM 699 C CA . CYS A 1 91 ? -28.028 28.253 -4.835 1.00 67.06 175 CYS A CA 1
ATOM 700 C C . CYS A 1 91 ? -27.091 27.304 -5.560 1.00 66.49 175 CYS A C 1
ATOM 701 O O . CYS A 1 91 ? -26.151 27.727 -6.224 1.00 67.03 175 CYS A O 1
ATOM 704 N N . VAL A 1 92 ? -27.324 26.016 -5.431 1.00 65.27 176 VAL A N 1
ATOM 705 C CA . VAL A 1 92 ? -26.497 25.096 -6.161 1.00 64.56 176 VAL A CA 1
ATOM 706 C C . VAL A 1 92 ? -26.865 25.161 -7.637 1.00 63.97 176 VAL A C 1
ATOM 707 O O . VAL A 1 92 ? -25.994 25.230 -8.495 1.00 63.48 176 VAL A O 1
ATOM 711 N N . ARG A 1 93 ? -28.156 25.165 -7.932 1.00 63.75 177 ARG A N 1
ATOM 712 C CA . ARG A 1 93 ? -28.584 25.158 -9.325 1.00 63.64 177 ARG A CA 1
ATOM 713 C C . ARG A 1 93 ? -28.329 26.489 -10.011 1.00 63.51 177 ARG A C 1
ATOM 714 O O . ARG A 1 93 ? -27.997 26.523 -11.198 1.00 63.04 177 ARG A O 1
ATOM 722 N N . LEU A 1 94 ? -28.465 27.573 -9.248 1.00 63.62 178 LEU A N 1
ATOM 723 C CA . LEU A 1 94 ? -28.050 28.898 -9.700 1.00 63.87 178 LEU A CA 1
ATOM 724 C C . LEU A 1 94 ? -26.568 28.892 -10.098 1.00 64.01 178 LEU A C 1
ATOM 725 O O . LEU A 1 94 ? -26.247 28.979 -11.290 1.00 64.53 178 LEU A O 1
ATOM 730 N N . LEU A 1 95 ? -25.671 28.740 -9.120 1.00 63.69 179 LEU A N 1
ATOM 731 C CA . LEU A 1 95 ? -24.229 28.694 -9.397 1.00 63.47 179 LEU A CA 1
ATOM 732 C C . LEU A 1 95 ? -23.865 27.686 -10.474 1.00 63.80 179 LEU A C 1
ATOM 733 O O . LEU A 1 95 ? -22.920 27.890 -11.227 1.00 63.99 179 LEU A O 1
ATOM 738 N N . ALA A 1 96 ? -24.607 26.592 -10.546 1.00 64.62 180 ALA A N 1
ATOM 739 C CA . ALA A 1 96 ? -24.357 25.604 -11.578 1.00 65.69 180 ALA A CA 1
ATOM 740 C C . ALA A 1 96 ? -24.584 26.220 -12.958 1.00 66.36 180 ALA A C 1
ATOM 741 O O . ALA A 1 96 ? -23.729 26.104 -13.845 1.00 66.33 180 ALA A O 1
ATOM 743 N N . GLU A 1 97 ? -25.726 26.892 -13.114 1.00 67.11 181 GLU A N 1
ATOM 744 C CA . GLU A 1 97 ? -26.095 27.541 -14.371 1.00 67.90 181 GLU A CA 1
ATOM 745 C 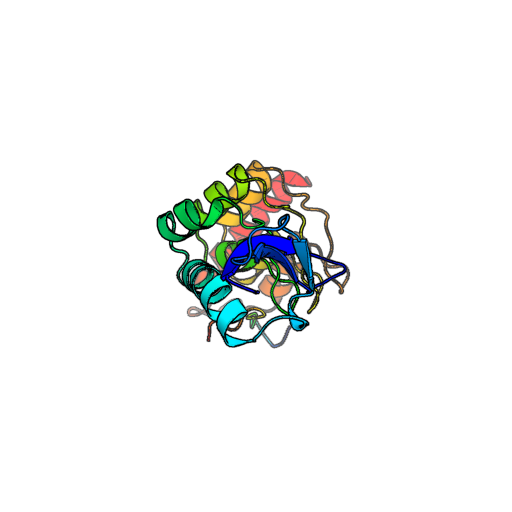C . GLU A 1 97 ? -25.043 28.587 -14.768 1.00 67.58 181 GLU A C 1
ATOM 746 O O . GLU A 1 97 ? -24.543 28.592 -15.908 1.00 67.67 181 GLU A O 1
ATOM 752 N N . ALA A 1 98 ? -24.680 29.440 -13.814 1.00 66.87 182 ALA A N 1
ATOM 753 C CA . ALA A 1 98 ? -23.611 30.422 -14.007 1.00 65.85 182 ALA A CA 1
ATOM 754 C C . ALA A 1 98 ? -22.268 29.846 -14.488 1.00 65.39 182 ALA A C 1
ATOM 755 O O . ALA A 1 98 ? -21.407 30.599 -14.914 1.00 66.08 182 ALA A O 1
ATOM 757 N N . GLY A 1 99 ? -22.063 28.533 -14.413 1.00 64.60 183 GLY A N 1
ATOM 758 C CA . GLY A 1 99 ? -20.789 27.947 -14.865 1.00 63.28 183 GLY A CA 1
ATOM 759 C C . GLY A 1 99 ? -19.752 27.563 -13.802 1.00 62.79 183 GLY A C 1
ATOM 760 O O . GLY A 1 99 ? -18.569 27.410 -14.124 1.00 62.30 183 GLY A O 1
ATOM 761 N N . ALA A 1 100 ? -20.180 27.385 -12.546 1.00 62.33 184 ALA A N 1
ATOM 762 C CA . ALA A 1 100 ? -19.278 26.947 -11.470 1.00 61.75 184 ALA A CA 1
ATOM 763 C C . ALA A 1 100 ? -18.741 25.527 -11.689 1.00 61.75 184 ALA A C 1
ATOM 764 O O . ALA A 1 100 ? -19.460 24.661 -12.173 1.00 60.98 184 ALA A O 1
ATOM 766 N N . ASP A 1 101 ? -17.476 25.305 -11.318 1.00 62.31 185 ASP A N 1
ATOM 767 C CA . ASP A 1 101 ? -16.786 24.019 -11.516 1.00 62.57 185 ASP A CA 1
ATOM 768 C C . ASP A 1 101 ? -17.226 23.009 -10.468 1.00 62.61 185 ASP A C 1
ATOM 769 O O . ASP A 1 101 ? -16.771 23.066 -9.308 1.00 62.98 185 ASP A O 1
ATOM 774 N N . LEU A 1 102 ? -18.107 22.096 -10.885 1.00 62.16 186 LEU A N 1
ATOM 775 C CA . LEU A 1 102 ? -18.749 21.128 -9.991 1.00 61.44 186 LEU A CA 1
ATOM 776 C C . LEU A 1 102 ? -17.739 20.242 -9.266 1.00 60.99 186 LEU A C 1
ATOM 777 O O . LEU A 1 102 ? -17.932 19.887 -8.104 1.00 61.04 186 LEU A O 1
ATOM 782 N N . ASP A 1 103 ? -16.636 19.931 -9.931 1.00 60.64 187 ASP A N 1
ATOM 783 C CA . ASP A 1 103 ? -15.641 19.056 -9.341 1.00 60.68 187 ASP A CA 1
ATOM 784 C C . ASP A 1 103 ? -14.543 19.770 -8.536 1.00 60.46 187 ASP A C 1
ATOM 785 O O . ASP A 1 103 ? -13.478 19.202 -8.277 1.00 60.56 187 ASP A O 1
ATOM 790 N N . HIS A 1 104 ? -14.820 20.997 -8.102 1.00 60.30 188 HIS A N 1
ATOM 791 C CA . HIS A 1 104 ? -13.820 21.803 -7.416 1.00 59.64 188 HIS A CA 1
ATOM 792 C C . HIS A 1 104 ? -13.433 21.183 -6.089 1.00 59.92 188 HIS A C 1
ATOM 793 O O . HIS A 1 104 ? -14.299 20.842 -5.294 1.00 59.83 188 HIS A O 1
ATOM 800 N N . ARG A 1 105 ? -12.135 21.068 -5.843 1.00 60.61 189 ARG A N 1
ATOM 801 C CA . ARG A 1 105 ? -11.644 20.539 -4.580 1.00 61.73 189 ARG A CA 1
ATOM 802 C C . ARG A 1 105 ? -11.006 21.640 -3.744 1.00 62.52 189 ARG A C 1
ATOM 803 O O . ARG A 1 105 ? -10.092 22.312 -4.202 1.00 62.72 189 ARG A O 1
ATOM 811 N N . ASP A 1 106 ? -11.469 21.811 -2.508 1.00 63.52 190 ASP A N 1
ATOM 812 C CA . ASP A 1 106 ? -10.875 22.789 -1.616 1.00 64.28 190 ASP A CA 1
ATOM 813 C C . ASP A 1 106 ? -9.520 22.302 -1.160 1.00 65.07 190 ASP A C 1
ATOM 814 O O . ASP A 1 106 ? -9.158 21.177 -1.441 1.00 64.64 190 ASP A O 1
ATOM 819 N N . MET A 1 107 ? -8.756 23.129 -0.461 1.00 66.50 191 MET A N 1
ATOM 820 C CA . MET A 1 107 ? -7.399 22.700 -0.139 1.00 68.00 191 MET A CA 1
ATOM 821 C C . MET A 1 107 ? -7.159 22.272 1.319 1.00 67.91 191 MET A C 1
ATOM 822 O O . MET A 1 107 ? -6.129 21.680 1.622 1.00 68.28 191 MET A O 1
ATOM 827 N N . ARG A 1 108 ? -8.110 22.528 2.213 1.00 68.19 192 ARG A N 1
ATOM 828 C CA . ARG A 1 108 ? -8.000 22.009 3.595 1.00 68.38 192 ARG A CA 1
ATOM 829 C C . ARG A 1 108 ? -8.411 20.517 3.770 1.00 67.73 192 ARG A C 1
ATOM 830 O O . ARG A 1 108 ? -8.706 20.080 4.892 1.00 68.09 192 ARG A O 1
ATOM 838 N N . GLY A 1 109 ? -8.438 19.742 2.682 1.00 66.56 193 GLY A N 1
ATOM 839 C CA . GLY A 1 109 ? -8.821 18.333 2.772 1.00 64.80 193 GLY A CA 1
ATOM 840 C C . GLY A 1 109 ? -9.171 17.666 1.452 1.00 63.79 193 GLY A C 1
ATOM 841 O O . GLY A 1 109 ? -9.388 16.440 1.408 1.00 63.83 193 GLY A O 1
ATOM 842 N N . GLY A 1 110 ? -9.244 18.468 0.388 1.00 62.33 194 GLY A N 1
ATOM 843 C CA . GLY A 1 110 ? -9.516 17.973 -0.962 1.00 60.71 194 GLY A CA 1
ATOM 844 C C . GLY A 1 110 ? -10.989 17.843 -1.282 1.00 59.77 194 GLY A C 1
ATOM 845 O O . GLY A 1 110 ? -11.356 17.347 -2.351 1.00 59.97 194 GLY A O 1
ATOM 846 N N . LEU A 1 111 ? -11.827 18.300 -0.351 1.00 58.58 195 LEU A N 1
ATOM 847 C CA . LEU A 1 111 ? -13.278 18.144 -0.405 1.00 57.31 195 LEU A CA 1
ATOM 848 C C . LEU A 1 111 ? -13.937 18.826 -1.598 1.00 56.93 195 LEU A C 1
ATOM 849 O O . LEU A 1 111 ? -13.371 19.758 -2.165 1.00 57.16 195 LEU A O 1
ATOM 854 N N . THR A 1 112 ? -15.124 18.362 -1.989 1.00 56.05 196 THR A N 1
ATOM 855 C CA . THR A 1 112 ? -15.847 18.983 -3.092 1.00 55.66 196 THR A CA 1
ATOM 856 C C . THR A 1 112 ? -17.258 19.287 -2.667 1.00 55.23 196 THR A C 1
ATOM 857 O O . THR A 1 112 ? -17.644 19.034 -1.530 1.00 55.04 196 THR A O 1
ATOM 861 N N . ALA A 1 113 ? -18.045 19.807 -3.589 1.00 54.82 197 ALA A N 1
ATOM 862 C CA . ALA A 1 113 ? -19.432 20.029 -3.284 1.00 55.33 197 ALA A CA 1
ATOM 863 C C . ALA A 1 113 ? -20.038 18.731 -2.724 1.00 55.98 197 ALA A C 1
ATOM 864 O O . ALA A 1 113 ? -20.630 18.728 -1.622 1.00 55.46 197 ALA A O 1
ATOM 866 N N . LEU A 1 114 ? -19.843 17.621 -3.452 1.00 56.13 198 LEU A N 1
ATOM 867 C CA . LEU A 1 114 ? -20.489 16.365 -3.070 1.00 56.01 198 LEU A CA 1
ATOM 868 C C . LEU A 1 114 ? -20.098 15.910 -1.693 1.00 55.47 198 LEU A C 1
ATOM 869 O O . LEU A 1 114 ? -20.958 15.481 -0.938 1.00 55.76 198 LEU A O 1
ATOM 874 N N . HIS A 1 115 ? -18.815 16.013 -1.361 1.00 54.74 199 HIS A N 1
ATOM 875 C CA . HIS A 1 115 ? -18.357 15.642 -0.036 1.00 54.09 199 HIS A CA 1
ATOM 876 C C . HIS A 1 115 ? -19.095 16.456 1.012 1.00 54.44 199 HIS A C 1
ATOM 877 O O . HIS A 1 115 ? -19.345 15.970 2.104 1.00 54.81 199 HIS A O 1
ATOM 884 N N . MET A 1 116 ? -19.447 17.696 0.686 1.00 54.62 200 MET A N 1
ATOM 885 C CA . MET A 1 116 ? -20.065 18.572 1.676 1.00 54.51 200 MET A CA 1
ATOM 886 C C . MET A 1 116 ? -21.532 18.239 1.819 1.00 54.83 200 MET A C 1
ATOM 887 O O . MET A 1 116 ? -22.018 18.067 2.934 1.00 55.02 200 MET A O 1
ATOM 892 N N . ALA A 1 117 ? -22.228 18.129 0.690 1.00 55.29 201 ALA A N 1
ATOM 893 C CA . ALA A 1 117 ? -23.613 17.648 0.652 1.00 55.92 201 ALA A CA 1
ATOM 894 C C . ALA A 1 117 ? -23.774 16.272 1.328 1.00 56.80 201 ALA A C 1
ATOM 895 O O . ALA A 1 117 ? -24.832 15.977 1.911 1.00 57.29 201 ALA A O 1
ATOM 897 N N . ALA A 1 118 ? -22.737 15.429 1.248 1.00 56.88 202 ALA A N 1
ATOM 898 C CA . ALA A 1 118 ? -22.767 14.110 1.895 1.00 56.55 202 ALA A CA 1
ATOM 899 C C . ALA A 1 118 ? -22.443 14.283 3.369 1.00 56.59 202 ALA A C 1
ATOM 900 O O . ALA A 1 118 ? -23.166 13.796 4.234 1.00 56.90 202 ALA A O 1
ATOM 902 N N . GLY A 1 119 ? -21.375 15.012 3.653 1.00 56.49 203 GLY A N 1
ATOM 903 C CA . GLY A 1 119 ? -20.962 15.258 5.020 1.00 56.68 203 GLY A CA 1
ATOM 904 C C . GLY A 1 119 ? -22.044 15.851 5.892 1.00 56.95 203 GLY A C 1
ATOM 905 O O . GLY A 1 119 ? -22.384 15.279 6.900 1.00 57.49 203 GLY A O 1
ATOM 906 N N . TYR A 1 120 ? -22.580 17.004 5.507 1.00 57.38 204 TYR A N 1
ATOM 907 C CA . TYR A 1 120 ? -23.656 17.649 6.259 1.00 57.44 204 TYR A CA 1
ATOM 908 C C . TYR A 1 120 ? -24.986 16.984 5.956 1.00 57.71 204 TYR A C 1
ATOM 909 O O . TYR A 1 120 ? -26.026 17.486 6.363 1.00 58.31 204 TYR A O 1
ATOM 918 N N . VAL A 1 121 ? -24.956 15.857 5.248 1.00 57.19 205 VAL A N 1
ATOM 919 C CA . VAL A 1 121 ? -26.150 15.064 4.991 1.00 56.55 205 VAL A CA 1
ATOM 920 C C . VAL A 1 121 ? -27.158 15.951 4.304 1.00 56.72 205 VAL A C 1
ATOM 921 O O . VAL A 1 121 ? -28.054 16.488 4.951 1.00 56.81 205 VAL A O 1
ATOM 925 N N . ARG A 1 122 ? -27.012 16.106 2.993 1.00 56.78 206 ARG A N 1
ATOM 926 C CA . ARG A 1 122 ? -27.896 16.956 2.212 1.00 56.43 206 ARG A CA 1
ATOM 927 C C . ARG A 1 122 ? -28.330 16.162 0.993 1.00 57.38 206 ARG A C 1
ATOM 928 O O . ARG A 1 122 ? -27.827 16.359 -0.132 1.00 58.39 206 ARG A O 1
ATOM 936 N N . PRO A 1 123 ? -29.248 15.227 1.204 1.00 57.66 207 PRO A N 1
ATOM 937 C CA . PRO A 1 123 ? -29.718 14.363 0.123 1.00 57.78 207 PRO A CA 1
ATOM 938 C C . PRO A 1 123 ? -30.224 15.082 -1.120 1.00 58.51 207 PRO A C 1
ATOM 939 O O . PRO A 1 123 ? -29.907 14.630 -2.226 1.00 59.08 207 PRO A O 1
ATOM 943 N N . GLU A 1 124 ? -30.987 16.178 -0.976 1.00 59.12 208 GLU A N 1
ATOM 944 C CA . GLU A 1 124 ? -31.576 16.864 -2.164 1.00 59.78 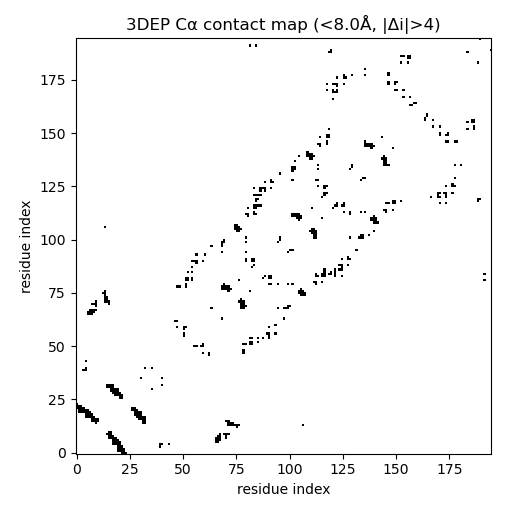208 GLU A CA 1
ATOM 945 C C . GLU A 1 124 ? -30.484 17.442 -3.051 1.00 58.52 208 GLU A C 1
ATOM 946 O O . GLU A 1 124 ? -30.535 17.364 -4.284 1.00 57.65 208 GLU A O 1
ATOM 952 N N . VAL A 1 125 ? -29.486 18.006 -2.379 1.00 58.16 209 VAL A N 1
ATOM 953 C CA . VAL A 1 125 ? -28.346 18.622 -3.027 1.00 57.78 209 VAL A CA 1
ATOM 954 C C . VAL A 1 125 ? -27.532 17.547 -3.740 1.00 57.88 209 VAL A C 1
ATOM 955 O O . VAL A 1 125 ? -27.251 17.663 -4.953 1.00 57.88 209 VAL A O 1
ATOM 959 N N . VAL A 1 126 ? -27.177 16.487 -3.004 1.00 57.74 210 VAL A N 1
ATOM 960 C CA . VAL A 1 126 ? -26.490 15.336 -3.621 1.00 57.24 210 VAL A CA 1
ATOM 961 C C . VAL A 1 126 ? -27.201 14.907 -4.930 1.00 57.07 210 VAL A C 1
ATOM 962 O O . VAL A 1 126 ? -26.545 14.701 -5.964 1.00 57.15 210 VAL A O 1
ATOM 966 N N . GLU A 1 127 ? -28.531 14.823 -4.893 1.00 56.71 211 GLU A N 1
ATOM 967 C CA . GLU A 1 127 ? -29.328 14.534 -6.093 1.00 57.11 211 GLU A CA 1
ATOM 968 C C . GLU A 1 127 ? -29.039 15.570 -7.205 1.00 56.80 211 GLU A C 1
ATOM 969 O O . GLU A 1 127 ? -28.667 15.206 -8.336 1.00 56.58 211 GLU A O 1
ATOM 975 N N . ALA A 1 128 ? -29.170 16.853 -6.863 1.00 56.50 212 ALA A N 1
ATOM 976 C CA . ALA A 1 128 ? -28.942 17.928 -7.819 1.00 56.23 212 ALA A CA 1
ATOM 977 C C . ALA A 1 128 ? -27.550 17.832 -8.430 1.00 56.26 212 ALA A C 1
ATOM 978 O O . ALA A 1 128 ? -27.417 17.865 -9.677 1.00 56.26 212 ALA A O 1
ATOM 980 N N . LEU A 1 129 ? -26.531 17.670 -7.574 1.00 55.57 213 LEU A N 1
ATOM 981 C CA . LEU A 1 129 ? -25.141 17.526 -8.046 1.00 55.45 213 LEU A CA 1
ATOM 982 C C . LEU A 1 129 ? -24.936 16.395 -9.044 1.00 55.37 213 LEU A C 1
ATOM 983 O O . LEU A 1 129 ? -24.393 16.592 -10.143 1.00 55.05 213 LEU A O 1
ATOM 988 N N . VAL A 1 130 ? -25.363 15.198 -8.665 1.00 55.81 214 VAL A N 1
ATOM 989 C CA . VAL A 1 130 ? -25.259 14.058 -9.578 1.00 56.00 214 VAL A CA 1
ATOM 990 C C . VAL A 1 130 ? -25.970 14.429 -10.895 1.00 56.48 214 VAL A C 1
ATOM 991 O O . VAL A 1 130 ? -25.414 14.264 -11.985 1.00 55.69 214 VAL A O 1
ATOM 995 N N . GLU A 1 131 ? -27.188 14.957 -10.761 1.00 56.90 215 GLU A N 1
ATOM 996 C CA . GLU A 1 131 ? -28.020 15.306 -11.906 1.00 58.74 215 GLU A CA 1
ATOM 997 C C . GLU A 1 131 ? -27.408 16.404 -12.810 1.00 57.90 215 GLU A C 1
ATOM 998 O O . GLU A 1 131 ? -27.439 16.283 -14.022 1.00 57.63 215 GLU A O 1
ATOM 1004 N N . LEU A 1 132 ? -26.854 17.457 -12.210 1.00 57.64 216 LEU A N 1
ATOM 1005 C CA . LEU A 1 132 ? -26.078 18.473 -12.937 1.00 57.14 216 LEU A CA 1
ATOM 1006 C C . LEU A 1 132 ? -24.751 17.957 -13.530 1.00 57.17 216 LEU A C 1
ATOM 1007 O O . LEU A 1 132 ? -24.129 18.622 -14.385 1.00 57.82 216 LEU A O 1
ATOM 1012 N N . GLY A 1 133 ? -24.284 16.799 -13.076 1.00 56.40 217 GLY A N 1
ATOM 1013 C CA . GLY A 1 133 ? -23.201 16.152 -13.784 1.00 55.44 217 GLY A CA 1
ATOM 1014 C C . GLY A 1 133 ? -21.892 16.129 -13.057 1.00 55.43 217 GLY A C 1
ATOM 1015 O O . GLY A 1 133 ? -20.875 15.834 -13.661 1.00 55.34 217 GLY A O 1
ATOM 1016 N N . ALA A 1 134 ? -21.899 16.421 -11.761 1.00 55.78 218 ALA A N 1
ATOM 1017 C CA . ALA A 1 134 ? -20.681 16.299 -10.969 1.00 56.41 218 ALA A CA 1
ATOM 1018 C C . ALA A 1 134 ? -20.061 14.888 -11.127 1.00 57.58 218 ALA A C 1
ATOM 1019 O O . ALA A 1 134 ? -20.777 13.892 -11.302 1.00 57.83 218 ALA A O 1
ATOM 1021 N N . ASP A 1 135 ? -18.732 14.807 -11.082 1.00 58.81 219 ASP A N 1
ATOM 1022 C CA . ASP A 1 135 ? -18.018 13.524 -11.104 1.00 59.44 219 ASP A CA 1
ATOM 1023 C C . ASP A 1 135 ? -18.038 12.907 -9.697 1.00 59.77 219 ASP A C 1
ATOM 1024 O O . ASP A 1 135 ? -17.408 13.437 -8.779 1.00 59.88 219 ASP A O 1
ATOM 1029 N N . ILE A 1 136 ? -18.745 11.788 -9.537 1.00 60.10 220 ILE A N 1
ATOM 1030 C CA . ILE A 1 136 ? -18.891 11.154 -8.228 1.00 60.24 220 ILE A CA 1
ATOM 1031 C C . ILE A 1 136 ? -17.693 10.330 -7.796 1.00 61.13 220 ILE A C 1
ATOM 1032 O O . ILE A 1 136 ? -17.644 9.898 -6.639 1.00 61.70 220 ILE A O 1
ATOM 1037 N N . GLU A 1 137 ? -16.745 10.108 -8.709 1.00 61.58 221 GLU A N 1
ATOM 1038 C CA . GLU A 1 137 ? -15.514 9.363 -8.410 1.00 62.42 221 GLU A CA 1
ATOM 1039 C C . GLU A 1 137 ? -14.363 10.199 -7.850 1.00 62.32 221 GLU A C 1
ATOM 1040 O O . GLU A 1 137 ? -13.303 9.650 -7.546 1.00 62.91 221 GLU A O 1
ATOM 1046 N N . VAL A 1 138 ? -14.541 11.516 -7.746 1.00 62.19 222 VAL A N 1
ATOM 1047 C CA . VAL A 1 138 ? -13.478 12.405 -7.277 1.00 61.40 222 VAL A CA 1
ATOM 1048 C C . VAL A 1 138 ? -13.193 12.087 -5.823 1.00 61.86 222 VAL A C 1
ATOM 1049 O O . VAL A 1 138 ? -14.106 11.846 -5.044 1.00 61.55 222 VAL A O 1
ATOM 1053 N N . GLU A 1 139 ? -11.918 12.104 -5.462 1.00 62.74 223 GLU A N 1
ATOM 1054 C CA . GLU A 1 139 ? -11.492 11.653 -4.149 1.00 63.56 223 GLU A CA 1
ATOM 1055 C C . GLU A 1 139 ? -10.931 12.791 -3.329 1.00 63.99 223 GLU A C 1
ATOM 1056 O O . GLU A 1 139 ? -10.346 13.720 -3.873 1.00 64.18 223 GLU A O 1
ATOM 1062 N N . ASP A 1 140 ? -11.123 12.730 -2.016 1.00 64.71 224 ASP A N 1
ATOM 1063 C CA . ASP A 1 140 ? -10.599 13.755 -1.139 1.00 65.17 224 ASP A CA 1
ATOM 1064 C C . ASP A 1 140 ? -9.198 13.339 -0.734 1.00 65.84 224 ASP A C 1
ATOM 1065 O O . ASP A 1 140 ? -8.757 12.249 -1.095 1.00 66.02 224 ASP A O 1
ATOM 1070 N N . GLU A 1 141 ? -8.492 14.179 0.021 1.00 66.35 225 GLU A N 1
ATOM 1071 C CA . GLU A 1 141 ? -7.073 13.916 0.282 1.00 66.65 225 GLU A CA 1
ATOM 1072 C C . GLU A 1 141 ? -6.805 12.657 1.135 1.00 66.70 225 GLU A C 1
ATOM 1073 O O . GLU A 1 141 ? -5.646 12.256 1.309 1.00 67.03 225 GLU A O 1
ATOM 1079 N N . ARG A 1 142 ? -7.864 12.016 1.637 1.00 66.22 226 ARG A N 1
ATOM 1080 C CA . ARG A 1 142 ? -7.708 10.675 2.221 1.00 65.72 226 ARG A CA 1
ATOM 1081 C C . ARG A 1 142 ? -8.008 9.522 1.230 1.00 65.10 226 ARG A C 1
ATOM 1082 O O . ARG A 1 142 ? -8.005 8.353 1.612 1.00 65.10 226 ARG A O 1
ATOM 1090 N N . GLY A 1 143 ? -8.261 9.844 -0.038 1.00 64.33 227 GLY A N 1
ATOM 1091 C CA . GLY A 1 143 ? -8.627 8.827 -1.036 1.00 63.11 227 GLY A CA 1
ATOM 1092 C C . GLY A 1 143 ? -10.129 8.538 -1.098 1.00 62.64 227 GLY A C 1
ATOM 1093 O O . GLY A 1 143 ? -10.624 8.001 -2.105 1.00 62.25 227 GLY A O 1
ATOM 1094 N N . LEU A 1 144 ? -10.842 8.893 -0.022 1.00 61.42 228 LEU A N 1
ATOM 1095 C CA . LEU A 1 144 ? -12.293 8.733 0.079 1.00 60.46 228 LEU A CA 1
ATOM 1096 C C . LEU A 1 144 ? -13.098 9.482 -1.007 1.00 59.64 228 LEU A C 1
ATOM 1097 O O . LEU A 1 144 ? -12.879 10.672 -1.253 1.00 59.62 228 LEU A O 1
ATOM 1102 N N . THR A 1 145 ? -14.004 8.771 -1.676 1.00 58.11 229 THR A N 1
ATOM 1103 C CA . THR A 1 145 ? -14.964 9.447 -2.497 1.00 56.95 229 THR A CA 1
ATOM 1104 C C . THR A 1 145 ? -16.108 9.901 -1.605 1.00 57.16 229 THR A C 1
ATOM 1105 O O . THR A 1 145 ? -16.164 9.578 -0.410 1.00 56.06 229 THR A O 1
ATOM 1109 N N . ALA A 1 146 ? -17.009 10.670 -2.212 1.00 57.78 230 ALA A N 1
ATOM 1110 C CA . ALA A 1 146 ? -18.204 11.169 -1.543 1.00 58.14 230 ALA A CA 1
ATOM 1111 C C . ALA A 1 146 ? -18.972 10.020 -0.929 1.00 58.11 230 ALA A C 1
ATOM 1112 O O . ALA A 1 146 ? -19.338 10.069 0.259 1.00 58.68 230 ALA A O 1
ATOM 1114 N N . LEU A 1 147 ? -19.203 8.984 -1.737 1.00 58.06 231 LEU A N 1
ATOM 1115 C CA . LEU A 1 147 ? -19.927 7.794 -1.276 1.00 57.38 231 LEU A CA 1
ATOM 1116 C C . LEU A 1 147 ? -19.245 7.136 -0.089 1.00 57.23 231 LEU A C 1
ATOM 1117 O O . LEU A 1 147 ? -19.876 6.927 0.948 1.00 57.44 231 LEU A O 1
ATOM 1122 N N . GLU A 1 148 ? -17.956 6.843 -0.234 1.00 56.86 232 GLU A N 1
ATOM 1123 C CA . GLU A 1 148 ? -17.203 6.166 0.822 1.00 57.35 232 GLU A CA 1
ATOM 1124 C C . GLU A 1 148 ? -17.354 6.925 2.126 1.00 56.88 232 GLU A C 1
ATOM 1125 O O . GLU A 1 148 ? -17.507 6.333 3.178 1.00 57.65 232 GLU A O 1
ATOM 1131 N N . LEU A 1 149 ? -17.368 8.248 2.028 1.00 56.76 233 LEU A N 1
ATOM 1132 C CA . LEU A 1 149 ? -17.427 9.137 3.179 1.00 55.78 233 LEU A CA 1
ATOM 1133 C C . LEU A 1 149 ? -18.776 9.082 3.900 1.00 55.32 233 LEU A C 1
ATOM 1134 O O . LEU A 1 149 ? -18.831 9.170 5.145 1.00 54.54 233 LEU A O 1
ATOM 1139 N N . ALA A 1 150 ? -19.851 8.945 3.126 1.00 54.85 234 ALA A N 1
ATOM 1140 C CA . ALA A 1 150 ? -21.175 8.704 3.727 1.00 55.17 234 ALA A CA 1
ATOM 1141 C C . ALA A 1 150 ? -21.119 7.395 4.529 1.00 55.23 234 ALA A C 1
ATOM 1142 O O . ALA A 1 150 ? -21.473 7.379 5.731 1.00 54.78 234 ALA A O 1
ATOM 1144 N N . ARG A 1 151 ? -20.641 6.326 3.865 1.00 54.95 235 ARG A N 1
ATOM 1145 C CA . ARG A 1 151 ? -20.457 5.017 4.494 1.00 54.76 235 ARG A CA 1
ATOM 1146 C C . ARG A 1 151 ? -19.669 5.177 5.807 1.00 56.50 235 ARG A C 1
ATOM 1147 O O . ARG A 1 151 ? -20.125 4.739 6.878 1.00 56.16 235 ARG A O 1
ATOM 1155 N N . GLU A 1 152 ? -18.516 5.840 5.721 1.00 58.02 236 GLU A N 1
ATOM 1156 C CA . GLU A 1 152 ? -17.664 6.050 6.883 1.00 60.42 236 GLU A CA 1
ATOM 1157 C C . GLU A 1 152 ? -18.334 6.802 8.026 1.00 61.58 236 GLU A C 1
ATOM 1158 O O . GLU A 1 152 ? -18.225 6.376 9.163 1.00 62.12 236 GLU A O 1
ATOM 1164 N N . ILE A 1 153 ? -19.024 7.905 7.737 1.00 63.27 237 ILE A N 1
ATOM 1165 C CA . ILE A 1 153 ? -19.757 8.642 8.783 1.00 64.67 237 ILE A CA 1
ATOM 1166 C C . ILE A 1 153 ? -20.897 7.797 9.364 1.00 65.81 237 ILE A C 1
ATOM 1167 O O . ILE A 1 153 ? -21.092 7.745 10.587 1.00 66.12 237 ILE A O 1
ATOM 1172 N N . LEU A 1 154 ? -21.641 7.135 8.487 1.00 66.92 238 LEU A N 1
ATOM 1173 C CA . LEU A 1 154 ? -22.743 6.296 8.926 1.00 68.48 238 LEU A CA 1
ATOM 1174 C C . LEU A 1 154 ? -22.313 5.255 9.960 1.00 69.87 238 LEU A C 1
ATOM 1175 O O . LEU A 1 154 ? -22.963 5.099 10.999 1.00 70.01 238 LEU A O 1
ATOM 1180 N N . LYS A 1 155 ? -21.215 4.558 9.674 1.00 71.46 239 LYS A N 1
ATOM 1181 C CA . LYS A 1 155 ? -20.702 3.533 10.577 1.00 73.18 239 LYS A CA 1
ATOM 1182 C C . LYS A 1 155 ? -20.590 4.045 12.011 1.00 74.89 239 LYS A C 1
ATOM 1183 O O . LYS A 1 155 ? -20.990 3.354 12.951 1.00 75.45 239 LYS A O 1
ATOM 1189 N N . THR A 1 156 ? -20.099 5.274 12.154 1.00 77.06 240 THR A N 1
ATOM 1190 C CA . THR A 1 156 ? -19.762 5.860 13.453 1.00 79.05 240 THR A CA 1
ATOM 1191 C C . THR A 1 156 ? -20.916 6.562 14.172 1.00 80.58 240 THR A C 1
ATOM 1192 O O . THR A 1 156 ? -20.734 7.080 15.270 1.00 80.82 240 THR A O 1
ATOM 1196 N N . THR A 1 157 ? -22.089 6.606 13.554 1.00 82.76 241 THR A N 1
ATOM 1197 C CA . THR A 1 157 ? -23.252 7.183 14.210 1.00 84.79 241 THR A CA 1
ATOM 1198 C C . THR A 1 157 ? -23.941 6.097 15.031 1.00 86.49 241 THR A C 1
ATOM 1199 O O . THR A 1 157 ? -24.396 5.095 14.460 1.00 86.52 241 THR A O 1
ATOM 1203 N N . PRO A 1 158 ? -23.995 6.277 16.374 1.00 88.23 242 PRO A N 1
ATOM 1204 C CA . PRO A 1 158 ? -24.679 5.379 17.332 1.00 89.63 242 PRO A CA 1
ATOM 1205 C C . PRO A 1 158 ? -26.014 4.793 16.827 1.00 91.13 242 PRO A C 1
ATOM 1206 O O . PRO A 1 158 ? -26.981 5.531 16.610 1.00 91.28 242 PRO A O 1
ATOM 1210 N N . LYS A 1 159 ? -26.045 3.465 16.685 1.00 93.00 243 LYS A N 1
ATOM 1211 C CA . LYS A 1 159 ? -27.083 2.717 15.927 1.00 94.93 243 LYS A CA 1
ATOM 1212 C C . LYS A 1 159 ? -28.470 2.557 16.594 1.00 95.85 243 LYS A C 1
ATOM 1213 O O . LYS A 1 159 ? -29.510 2.819 15.960 1.00 96.01 243 LYS A O 1
ATOM 1219 N N . GLY A 1 160 ? -28.476 2.113 17.854 1.00 96.78 244 GLY A N 1
ATOM 1220 C CA . GLY A 1 160 ? -29.705 1.984 18.647 1.00 97.40 244 GLY A CA 1
ATOM 1221 C C . GLY A 1 160 ? -29.834 3.181 19.564 1.00 97.87 244 GLY A C 1
ATOM 1222 O O . GLY A 1 160 ? -29.869 3.058 20.792 1.00 98.23 244 GLY A O 1
ATOM 1223 N N . ASN A 1 161 ? -29.883 4.351 18.946 1.00 98.15 245 ASN A N 1
ATOM 1224 C CA . ASN A 1 161 ? -29.937 5.609 19.664 1.00 98.36 245 ASN A CA 1
ATOM 1225 C C . ASN A 1 161 ? -31.089 6.449 19.098 1.00 98.03 245 ASN A C 1
ATOM 1226 O O . ASN A 1 161 ? -31.062 6.803 17.909 1.00 97.98 245 ASN A O 1
ATOM 1231 N N . PRO A 1 162 ? -32.121 6.743 19.933 1.00 97.62 246 PRO A N 1
ATOM 1232 C CA . PRO A 1 162 ? -33.279 7.502 19.430 1.00 96.86 246 PRO A CA 1
ATOM 1233 C C . PRO A 1 162 ? -32.957 8.950 19.003 1.00 95.99 246 PRO A C 1
ATOM 1234 O O . PRO A 1 162 ? -33.717 9.519 18.228 1.00 95.84 246 PRO A O 1
ATOM 1238 N N . MET A 1 163 ? -31.836 9.521 19.455 1.00 95.05 247 MET A N 1
ATOM 1239 C CA . MET A 1 163 ? -31.515 10.929 19.141 1.00 93.94 247 MET A CA 1
ATOM 1240 C C . MET A 1 163 ? -30.822 11.208 17.780 1.00 92.58 247 MET A C 1
ATOM 1241 O O . MET A 1 163 ? -31.120 12.212 17.109 1.00 92.24 247 MET A O 1
ATOM 1246 N N . GLN A 1 164 ? -29.907 10.329 17.376 1.00 91.08 248 GLN A N 1
ATOM 1247 C CA . GLN A 1 164 ? -29.166 10.512 16.118 0.50 89.35 248 GLN A CA 1
ATOM 1248 C C . GLN A 1 164 ? -29.844 9.721 15.009 1.00 88.46 248 GLN A C 1
ATOM 1249 O O . GLN A 1 164 ? -29.309 9.586 13.906 1.00 88.09 248 GLN A O 1
ATOM 1255 N N . PHE A 1 165 ? -31.033 9.211 15.322 1.00 87.37 249 PHE A N 1
ATOM 1256 C CA . PHE A 1 165 ? -31.808 8.357 14.425 1.00 86.41 249 PHE A CA 1
ATOM 1257 C C . PHE A 1 165 ? -32.272 9.120 13.188 1.00 85.21 249 PHE A C 1
ATOM 1258 O O . PHE A 1 165 ? -32.650 8.508 12.181 1.00 85.44 249 PHE A O 1
ATOM 1266 N N . GLY A 1 166 ? -32.267 10.451 13.273 1.00 83.45 250 GLY A N 1
ATOM 1267 C CA . GLY A 1 166 ? -32.718 11.291 12.174 1.00 81.09 250 GLY A CA 1
ATOM 1268 C C . GLY A 1 166 ? -31.715 11.261 11.046 1.00 79.58 250 GLY A C 1
ATOM 1269 O O . GLY A 1 166 ? -32.056 10.921 9.905 1.00 79.52 250 GLY A O 1
ATOM 1270 N N . ARG A 1 167 ? -30.471 11.595 11.389 1.00 77.98 251 ARG A N 1
ATOM 1271 C CA . ARG A 1 167 ? -29.337 11.535 10.472 1.00 76.46 251 ARG A CA 1
ATOM 1272 C C . ARG A 1 167 ? -29.216 10.201 9.770 1.00 75.70 251 ARG A C 1
ATOM 1273 O O . ARG A 1 167 ? -28.786 10.150 8.606 1.00 75.78 251 ARG A O 1
ATOM 1281 N N . ARG A 1 168 ? -29.579 9.126 10.487 1.00 74.18 252 ARG A N 1
ATOM 1282 C CA . ARG A 1 168 ? -29.501 7.770 9.960 1.00 72.35 252 ARG A CA 1
ATOM 1283 C C . ARG A 1 168 ? -30.236 7.680 8.631 1.00 71.15 252 ARG A C 1
ATOM 1284 O O . ARG A 1 168 ? -29.607 7.424 7.607 1.00 70.54 252 ARG A O 1
ATOM 1292 N N . ILE A 1 169 ? -31.546 7.938 8.640 1.00 70.14 253 ILE A N 1
ATOM 1293 C CA . ILE A 1 169 ? -32.357 7.945 7.402 1.00 69.28 253 ILE A CA 1
ATOM 1294 C C . ILE A 1 169 ? -31.725 8.880 6.382 1.00 68.07 253 ILE A C 1
ATOM 1295 O O . ILE A 1 169 ? -31.684 8.582 5.176 1.00 67.69 253 ILE A O 1
ATOM 1300 N N . GLY A 1 170 ? -31.220 10.005 6.882 1.00 66.45 254 GLY A N 1
ATOM 1301 C CA . GLY A 1 170 ? -30.509 10.949 6.043 1.00 65.17 254 GLY A CA 1
ATOM 1302 C C . GLY A 1 170 ? -29.364 10.313 5.280 1.00 64.11 254 GLY A C 1
ATOM 1303 O O . GLY A 1 170 ? -29.388 10.268 4.038 1.00 64.29 254 GLY A O 1
ATOM 1304 N N . LEU A 1 171 ? -28.368 9.806 6.014 1.00 62.56 255 LEU A N 1
ATOM 1305 C CA . LEU A 1 171 ? -27.189 9.223 5.376 1.00 60.95 255 LEU A CA 1
ATOM 1306 C C . LEU A 1 171 ? -27.585 8.131 4.404 1.00 60.49 255 LEU A C 1
ATOM 1307 O O . LEU A 1 171 ? -27.028 8.028 3.305 1.00 60.48 255 LEU A O 1
ATOM 1312 N N . GLU A 1 172 ? -28.603 7.364 4.757 1.00 59.75 256 GLU A N 1
ATOM 1313 C CA . GLU A 1 172 ? -28.995 6.269 3.888 1.00 60.53 256 GLU A CA 1
ATOM 1314 C C . GLU A 1 172 ? -29.392 6.782 2.513 1.00 59.62 256 GLU A C 1
ATOM 1315 O O . GLU A 1 172 ? -28.948 6.237 1.504 1.00 59.12 256 GLU A O 1
ATOM 1321 N N . LYS A 1 173 ? -30.201 7.847 2.481 1.00 59.30 257 LYS A N 1
ATOM 1322 C CA . LYS A 1 173 ? -30.691 8.416 1.219 1.00 58.56 257 LYS A CA 1
ATOM 1323 C C . LYS A 1 173 ? -29.544 8.950 0.362 1.00 57.85 257 LYS A C 1
ATOM 1324 O O . LYS A 1 173 ? -29.477 8.673 -0.859 1.00 57.52 257 LYS A O 1
ATOM 1330 N N . VAL A 1 174 ? -28.634 9.692 0.997 1.00 56.35 258 VAL A N 1
ATOM 1331 C CA . VAL A 1 174 ? -27.396 10.098 0.324 1.00 55.45 258 VAL A CA 1
ATOM 1332 C C . VAL A 1 174 ? -26.806 8.901 -0.382 1.00 55.30 258 VAL A C 1
ATOM 1333 O O . VAL A 1 174 ? -26.604 8.944 -1.607 1.00 55.39 258 VAL A O 1
ATOM 1337 N N . ILE A 1 175 ? -26.566 7.824 0.384 1.00 55.11 259 ILE A N 1
ATOM 1338 C CA . ILE A 1 175 ? -26.011 6.579 -0.167 1.00 54.63 259 ILE A CA 1
ATOM 1339 C C . ILE A 1 175 ? -26.871 6.014 -1.301 1.00 55.05 259 ILE A C 1
ATOM 1340 O O . ILE A 1 175 ? -26.333 5.578 -2.309 1.00 53.92 259 ILE A O 1
ATOM 1345 N N . ASN A 1 176 ? -28.200 6.033 -1.145 1.00 56.84 260 ASN A N 1
ATOM 1346 C CA . ASN A 1 176 ? -29.102 5.528 -2.202 1.00 58.99 260 ASN A CA 1
ATOM 1347 C C . ASN A 1 176 ? -28.824 6.258 -3.486 1.00 59.58 260 ASN A C 1
ATOM 1348 O O . ASN A 1 176 ? -28.608 5.627 -4.523 1.00 59.95 260 ASN A O 1
ATOM 1353 N N . VAL A 1 177 ? -28.784 7.590 -3.393 1.00 60.06 261 VAL A N 1
ATOM 1354 C CA . VAL A 1 177 ? -28.565 8.429 -4.549 1.00 60.53 261 VAL A CA 1
ATOM 1355 C C . VAL A 1 177 ? -27.261 8.027 -5.212 1.00 60.92 261 VAL A C 1
ATOM 1356 O O . VAL A 1 177 ? -27.288 7.496 -6.330 1.00 61.01 261 VAL A O 1
ATOM 1360 N N . LEU A 1 178 ? -26.136 8.224 -4.517 1.00 61.12 262 LEU A N 1
ATOM 1361 C CA . LEU A 1 178 ? -24.814 7.934 -5.108 1.00 61.75 262 LEU A CA 1
ATOM 1362 C C . LEU A 1 178 ? -24.624 6.508 -5.650 1.00 62.37 262 LEU A C 1
ATOM 1363 O O . LEU A 1 178 ? -24.033 6.340 -6.724 1.00 62.53 262 LEU A O 1
ATOM 1368 N N . GLU A 1 179 ? -25.100 5.488 -4.920 1.00 63.23 263 GLU A N 1
ATOM 1369 C CA . GLU A 1 179 ? -24.898 4.077 -5.347 1.00 63.98 263 GLU A CA 1
ATOM 1370 C C . GLU A 1 179 ? -25.588 3.798 -6.658 1.00 63.77 263 GLU A C 1
ATOM 1371 O O . GLU A 1 179 ? -25.055 3.065 -7.480 1.00 63.85 263 GLU A O 1
ATOM 1377 N N . GLY A 1 180 ? -26.758 4.413 -6.852 1.00 63.88 264 GLY A N 1
ATOM 1378 C CA . GLY A 1 180 ? -27.477 4.363 -8.127 1.00 63.66 264 GLY A CA 1
ATOM 1379 C C . GLY A 1 180 ? -26.690 4.913 -9.300 1.00 63.89 264 GLY A C 1
ATOM 1380 O O . GLY A 1 180 ? -27.167 4.888 -10.420 1.00 63.74 264 GLY A O 1
ATOM 1381 N N . GLN A 1 181 ? -25.495 5.434 -9.038 1.00 64.51 265 GLN A N 1
ATOM 1382 C CA . GLN A 1 181 ? -24.585 5.869 -10.089 1.00 65.12 265 GLN A CA 1
ATOM 1383 C C . GLN A 1 181 ? -23.505 4.838 -10.337 1.00 65.55 265 GLN A C 1
ATOM 1384 O O . GLN A 1 181 ? -23.079 4.650 -11.480 1.00 65.45 265 GLN A O 1
ATOM 1390 N N . VAL A 1 182 ? -23.038 4.179 -9.273 1.00 65.64 266 VAL A N 1
ATOM 1391 C CA . VAL A 1 182 ? -22.006 3.166 -9.457 1.00 65.96 266 VAL A CA 1
ATOM 1392 C C . VAL A 1 182 ? -22.588 1.830 -9.930 1.00 65.88 266 VAL A C 1
ATOM 1393 O O . VAL A 1 182 ? -22.248 1.328 -11.011 1.00 66.34 266 VAL A O 1
ATOM 1397 N N . PHE A 1 183 ? -23.470 1.260 -9.128 1.00 65.67 267 PHE A N 1
ATOM 1398 C CA . PHE A 1 183 ? -24.132 0.026 -9.506 1.00 65.33 267 PHE A CA 1
ATOM 1399 C C . PHE A 1 183 ? -25.243 0.389 -10.500 1.00 65.92 267 PHE A C 1
ATOM 1400 O O . PHE A 1 183 ? -26.411 0.599 -10.130 1.00 65.86 267 PHE A O 1
ATOM 1409 N N . TYR B 2 1 ? -13.235 9.667 11.645 1.00 103.64 156 TYR B N 1
ATOM 1410 C CA . TYR B 2 1 ? -13.733 10.965 12.196 1.00 103.88 156 TYR B CA 1
ATOM 1411 C C . TYR B 2 1 ? -13.791 11.062 13.729 1.00 103.93 156 TYR B C 1
ATOM 1412 O O . TYR B 2 1 ? -13.883 10.026 14.406 1.00 104.24 156 TYR B O 1
ATOM 1421 N N . PRO B 2 2 ? -13.697 12.302 14.285 1.00 103.58 157 PRO B N 1
ATOM 1422 C CA . PRO B 2 2 ? -14.076 12.504 15.709 1.00 103.01 157 PRO B CA 1
ATOM 1423 C C . PRO B 2 2 ? -15.591 12.244 15.985 1.00 102.24 157 PRO B C 1
ATOM 1424 O O . PRO B 2 2 ? -16.394 13.187 16.013 1.00 102.26 157 PRO B O 1
ATOM 1428 N N . GLY B 2 3 ? -15.961 10.973 16.187 1.00 101.13 158 GLY B N 1
ATOM 1429 C CA . GLY B 2 3 ? -17.378 10.558 16.270 1.00 99.64 158 GLY B CA 1
ATOM 1430 C C . GLY B 2 3 ? -18.114 10.669 14.926 1.00 98.57 158 GLY B C 1
ATOM 1431 O O . GLY B 2 3 ? -17.555 10.340 13.855 1.00 98.41 158 GLY B O 1
ATOM 1432 N N . GLY B 2 4 ? -19.372 11.118 14.976 1.00 97.06 159 GLY B N 1
ATOM 1433 C CA . GLY B 2 4 ? -20.105 11.510 13.764 1.00 95.07 159 GLY B CA 1
ATOM 1434 C C . GLY B 2 4 ? -19.729 12.908 13.256 1.00 93.68 159 GLY B C 1
ATOM 1435 O O . GLY B 2 4 ? -20.090 13.279 12.133 1.00 93.29 159 GLY B O 1
ATOM 1436 N N . SER B 2 5 ? -18.981 13.660 14.081 1.00 92.28 160 SER B N 1
ATOM 1437 C CA . SER B 2 5 ? -18.651 15.087 13.861 1.00 90.45 160 SER B CA 1
ATOM 1438 C C . SER B 2 5 ? -17.977 15.415 12.534 1.00 89.16 160 SER B C 1
ATOM 1439 O O . SER B 2 5 ? -16.998 14.767 12.130 1.00 89.23 160 SER B O 1
ATOM 1442 N N . PHE B 2 6 ? -18.515 16.459 11.898 1.00 87.17 161 PHE B N 1
ATOM 1443 C CA . PHE B 2 6 ? -18.163 16.903 10.540 1.00 84.87 161 PHE B CA 1
ATOM 1444 C C . PHE B 2 6 ? -18.638 18.353 10.306 1.00 83.80 161 PHE B C 1
ATOM 1445 O O . PHE B 2 6 ? -19.799 18.599 9.938 1.00 83.50 161 PHE B O 1
ATOM 1453 N N . ASP B 2 7 ? -17.743 19.303 10.558 1.00 82.26 162 ASP B N 1
ATOM 1454 C CA . ASP B 2 7 ? -17.985 20.698 10.218 1.00 80.89 162 ASP B CA 1
ATOM 1455 C C . ASP B 2 7 ? -16.685 21.249 9.682 1.00 79.77 162 ASP B C 1
ATOM 1456 O O . ASP B 2 7 ? -15.987 21.962 10.387 1.00 80.09 162 ASP B O 1
ATOM 1461 N N . PRO B 2 8 ? -16.327 20.895 8.440 1.00 78.64 163 PRO B N 1
ATOM 1462 C CA . PRO B 2 8 ? -15.101 21.467 7.930 1.00 78.15 163 PRO B CA 1
ATOM 1463 C C . PRO B 2 8 ? -15.289 22.946 7.595 1.00 77.70 163 PRO B C 1
ATOM 1464 O O . PRO B 2 8 ? -14.306 23.683 7.522 1.00 77.58 163 PRO B O 1
ATOM 1468 N N . LEU B 2 9 ? -16.544 23.366 7.429 1.00 77.21 164 LEU B N 1
ATOM 1469 C CA . LEU B 2 9 ? -16.870 24.746 7.101 1.00 76.97 164 LEU B CA 1
ATOM 1470 C C . LEU B 2 9 ? -16.745 25.681 8.297 1.00 77.76 164 LEU B C 1
ATOM 1471 O O . LEU B 2 9 ? -16.050 26.684 8.215 1.00 77.87 164 LEU B O 1
ATOM 1476 N N . GLY B 2 10 ? -17.404 25.357 9.406 1.00 78.64 165 GLY B N 1
ATOM 1477 C CA . GLY B 2 10 ? -17.322 26.180 10.617 1.00 79.43 165 GLY B CA 1
ATOM 1478 C C . GLY B 2 10 ? -18.677 26.642 11.132 1.00 80.28 165 GLY B C 1
ATOM 1479 O O . GLY B 2 10 ? -18.759 27.507 12.017 1.00 80.24 165 GLY B O 1
ATOM 1480 N N . LEU B 2 11 ? -19.742 26.037 10.605 1.00 80.86 166 LEU B N 1
ATOM 1481 C CA . LEU B 2 11 ? -21.109 26.465 10.891 1.00 81.43 166 LEU B CA 1
ATOM 1482 C C . LEU B 2 11 ? -21.609 26.172 12.326 1.00 82.19 166 LEU B C 1
ATOM 1483 O O . LEU B 2 11 ? -22.813 25.978 12.537 1.00 82.39 166 LEU B O 1
ATOM 1488 N N . ALA B 2 12 ? -20.700 26.140 13.307 1.00 83.04 167 ALA B N 1
ATOM 1489 C CA . ALA B 2 12 ? -21.081 25.994 14.729 1.00 83.30 167 ALA B CA 1
ATOM 1490 C C . ALA B 2 12 ? -19.993 26.504 15.675 1.00 83.64 167 ALA B C 1
ATOM 1491 O O . ALA B 2 12 ? -20.213 26.607 16.887 1.00 83.98 167 ALA B O 1
#

Secondary structure (DSSP, 8-state):
-EEEEEEEEEETTTEEEEEEEESSS---EEEEGGGS-HHHHHHHHHHHHHHHHTT-HHHHHHTTSSS-TT-B-TTS-BHHHHHHHHT-HHHHHHHHHTT--TT---TTT---HHHHHHHTT-HHHHHHHHHHT--TT-B-TTS-BHHHHHHHHHHTS-TT-SSSHHHHHHHHHHHHHHHHHH-/--TT---SS---

Foldseek 3Di:
DFDAFPAWDAPDAQWIWTWTDDPVDDDIDIGTPVVDDPVRVCVLCVQVVVCLQVVPQVSLVVNLPRYDQQNHHNQQHGSLQSNLLVQPLRSNVSSLVSPDDQCGATRVWRDGSLLNNLVSLRLSNLLSSVVSPRDQCRAIPVRDGSLNNLVVVLVPPDDPDPPCVVCNVSSVSSNVRSVVVVD/DVPVDDDPPPPD

CATH classification: 2.40.50.40 (+1 more: 1.25.40.20)

Radius of gyration: 18.66 Å; Cα contacts (8 Å, |Δi|>4): 325; chains: 2; bounding box: 32×59×39 Å

B-factor: mean 67.74, std 10.78, range [38.78, 104.24]

Solvent-accessible surface area: 10149 Å² total; per-residue (Å²): 121,55,71,110,13,52,1,6,98,54,37,94,122,25,48,19,34,3,37,0,58,52,132,76,60,118,82,78,42,94,22,49,34,100,166,20,61,85,96,50,25,53,140,36,21,75,52,0,31,62,3,0,131,163,23,49,75,126,20,0,57,136,40,34,161,103,28,33,21,22,0,13,31,145,38,2,12,0,0,0,0,4,0,0,0,55,24,25,43,132,1,0,83,31,1,17,150,44,54,8,75,34,53,35,96,4,78,186,24,4,10,1,0,3,1,0,0,0,1,29,24,70,28,116,1,0,83,1,0,24,116,65,51,9,66,34,135,32,85,4,131,123,33,44,16,2,16,67,0,0,82,74,0,30,132,55,3,73,146,79,46,119,153,64,104,54,81,48,111,15,0,80,102,0,19,103,26,0,43,54,96,84,182,112,107,44,18,72,22,60,43,21,56,73,137

Nearest PDB structures (foldseek):
  3dep-assembly1_A  TM=1.005E+00  e=1.046E-32  Arabidopsis thaliana
  3ui2-assembly1_A  TM=9.333E-01  e=1.209E-27  Arabidopsis thaliana
  6gcu-assembly2_F  TM=7.342E-01  e=4.836E-07  synthetic construct
  1oy3-assembly1_D  TM=8.201E-01  e=1.438E-04  Mus musculus
  1k3z-assembly1_D  TM=8.657E-01  e=2.210E-04  Mus musculus

InterPro domains:
  IPR000953 Chromo/chromo shadow domain [PS50013] (320-373)
  IPR000953 Chromo/chromo shadow domain [SM00298] (82-133)
  IPR000953 Chromo/chromo shadow domain [SM00298] (268-318)
  IPR000953 Chromo/chromo shadow domain [SM00298] (319-370)
  IPR002110 Ankyrin repeat [PF12796] (134-224)
  IPR002110 Ankyrin repeat [PS50088] (159-191)
  IPR002110 Ankyrin repeat [PS50088] (193-225)
  IPR002110 Ankyrin repeat [SM00248] (127-155)
  IPR002110 Ankyrin repeat [SM00248] (159-188)
  IPR002110 Ankyrin repeat [SM00248] (193-222)
  IPR016197 Chromo-like domain superfamily [SSF54160] (81-132)
  IPR016197 Chromo-like domain superfamily [SSF54160] (268-316)
  IPR016197 Chromo-like domain superfamily [SSF54160] (322-370)
  IPR023780 Chromo domain [PF00385] (321-366)
  IPR030300 Signal recognition particle 43kDa protein, chromodomain 3 [cd18628] (317-362)
  IPR036770 Ankyrin repeat-containing domain superfamily [G3DSA:1.25.40.20] (122-265)
  IPR036770 Ankyrin repeat-containing domain superfamily [SSF48403] (127-236)
  IPR050745 Multifunctional regulatory proteins [PTHR24189] (57-290)

Sequence (195 aa):
EVNKIIGSRTAGEGAMEYLIEWKDGHSPSWVPSSYIAADVVSEYETPWWTAARKADEQALSQLLEDRDVDAVDENGRTALLFVAGLGSDKCVRLLAEAGADLDHRDMRGGLTALHMAAGYVRPEVVEALVELGADIEVEDERGLTALELAREILKTTPKGNPMQFGRRIGLEKVINVLEGQVFYPGGSFDPLGLA

GO terms:
  GO:0005515 protein binding (F, IPI)
  GO:0009507 chloroplast (C, IDA)
  GO:0009644 response to high light intensity (P, IEP)
  GO:0045038 protein i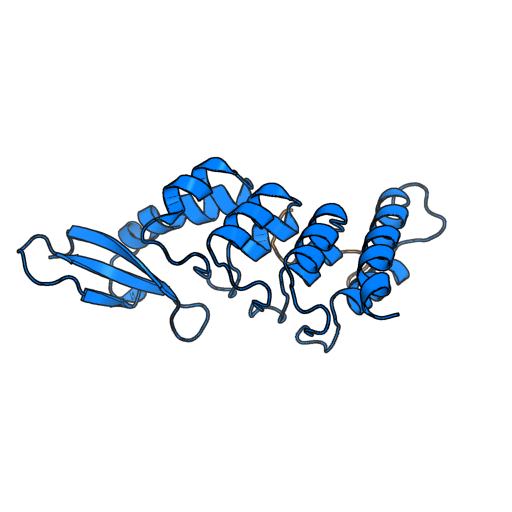mport into chloroplast thylakoid membrane (P, TAS)
  GO:0005829 cytosol (C, HDA)
  GO:0009507 chloroplast (C, HDA)
  GO:0009535 chloroplast thylakoid membrane (C, HDA)
  GO:0009941 chloroplast envelope (C, HDA)
  GO:0042802 identical protein binding (F, IPI)
  GO:0032991 protein-containing complex (C, IMP)
  GO:0070208 protein heterotrimerization (P, IMP)
  GO:0097718 disordered domain specific binding (F, IPI)
  GO:0030674 protein-macromolecule adaptor activity (F, IPI)
  GO:0019904 protein domain specific binding (F, IPI)

Organism: Arabidopsis thaliana (NCBI:txid3702)

=== Feature glossary ===
The record interleaves many kinds of information about one protein. Here is each kind framed as the question it answers.

Q: What are the backbone torsion angles?
A: φ (phi) and ψ (psi) are the two rotatable backbone dihedrals per residue: φ is the C(i-1)–N–Cα–C torsion, ψ is the N–Cα–C–N(i+1) torsion, both in degrees on (−180°, 180°]. α-helical residues cluster near (−60°, −45°); β-strand residues near (−120°, +130°). A Ramachandran plot is simply a scatter of (φ, ψ) for every residue.

Q: What is the amino-acid chain?
A: This is the polypeptide sequence — one letter per residue, N-terminus first. Length ranges from a few dozen residues for small domains to over a thousand for large multi-domain proteins.

Q: How mobile is each atom in the crystal?
A: For experimental (PDB) structures, the B-factor (temperature factor) quantifies the positional spread of each atom in the crystal — a combination of thermal vibration and static disorder — in units of Å². High B-factors mark flexible loops or poorly resolved regions; low B-factors mark the rigid, well-ordered core.

Q: Are the domains correctly placed relative to each other?
A: Predicted Aligned Error (PAE) is an AlphaFold confidence matrix: entry (i, j) is the expected error in the position of residue j, in ångströms, when the prediction is superimposed on the true structure at residue i. Low PAE within a block of residues means that block is internally rigid and well-predicted; high PAE between two blocks means their relative placement is uncertain even if each block individually is confident.

Q: How confident is the AlphaFold model at each residue?
A: pLDDT is the predicted lDDT-Cα score: AlphaFold's confidence that the local environment of each residue (all inter-atomic distances within 15 Å) is correctly placed. It is a per-residue number between 0 and 100, with higher meaning more reliable.

Q: What family and function is it annotated with?
A: Functional annotations link the protein to curated databases. InterPro entries identify conserved domains and families by matching the sequence against member-database signatures (Pfam, PROSITE, CDD, …). Gene Ontology (GO) terms describe molecular function, biological process, and cellular component in a controlled vocabulary. CATH places the structure in a hierarchical fold classification (Class/Architecture/Topology/Homologous-superfamily). The organism is the source species.

Q: How big and how compact is the whole molecule?
A: Three whole-structure scalars: the radius of gyration (RMS distance of Cα from centroid, in Å), the count of Cα–Cα contacts (pairs closer than 8 Å and separated by more than four residues in sequence — i.e. tertiary, not local, contacts), and the bounding-box dimensions. Together they distinguish compact globular folds from extended fibres or disordered chains.

Q: What known structures does this most resemble?
A: The Foldseek neighbor list gives the closest experimentally determined structures in the PDB, ranked by structural alignment. TM-score near 1 means near-identical fold; near 0.3 means only rough topology match. This is how one finds what a novel AlphaFold prediction most resembles in the solved-structure universe.

Q: Which residues are buried vs exposed?
A: SASA measures how much of the protein is reachable by solvent. It is computed by rolling a water-sized probe over the atomic surface and summing the exposed area (Å²). Per-residue SASA distinguishes core (buried, low SASA) from surface (exposed, high SASA) residues; total SASA is a whole-molecule size measure.

Q: Which residues are in helices, strands, or loops?
A: Eight-state secondary structure (DSSP): H is the canonical α-helix, G the tighter 3₁₀-helix, I the wider π-helix; E/B are β-structure, T and S are turns and bends, and '-' is everything else. DSSP derives these from the pattern of main-chain N–H···O=C hydrogen bonds, not from the sequence.

Q: Where is each backbone atom in 3D?
A: Structure coordinates are given as an mmCIF _atom_site loop: one row per atom with element, residue name, chain id, sequence number, and x/y/z position in Å. Only the four main-chain atoms per residue are included here; side chains are omitted to keep the record compact.

Q: What if only a Cα trace is available?
A: Three-state secondary structure (P-SEA) collapses the eight DSSP classes into helix (a), strand (b), and coil (c). P-SEA assigns these from Cα geometry alone — distances and angles — without requiring backbone oxygens, so it works on any Cα trace.

Q: What do the rendered images show?
A: The six renders are orthographic views along the three Cartesian axes in both directions. Representation (cartoon, sticks, or surface) and color scheme (sequence-rainbow or by-chain) vary across proteins so the training set covers all the common visualization conventions.

Q: What does the local fold look like, residue by residue?
A: Foldseek's 3Di representation compresses backbone geometry into a per-residue letter drawn from a learned twenty-state alphabet. It captures the tertiary interaction pattern around each residue — which residues are packed against it in space, regardless of where they are in sequence.

Q: What do the diagnostic plots show?
A: The contact map is a binary N×N matrix image: pixel (i, j) is dark where Cα_i and Cα_j are within 8 Å and |i−j|>4. Because the |i−j|>4 filter removes local helical contacts, off-diagonal stripes parallel to the main diagonal indicate parallel β-sheets; stripes perpendicular to it indicate antiparallel β-sheets. The Ramachandran plot scatters every residue's (φ, ψ) pair against the sterically allowed regions. The PAE heatmap renders the predicted-aligned-error matrix.